Protein AF-A0A8H9GJN2-F1 (afdb_monomer)

Foldseek 3Di:
DDDDDDDDDDPDDDPPDLPDAAQDDADDDQWLLRLLVVFLWKFKWFWDDFPAWDADSSAIWTKTKTQGQAIDDNDPPSDDPAQDDDPPPDDDDDDDDDDDDDDDDGHRPFDWRDDPPDTDTHRDIAIETQQFHTPDPCGRCNPDGLSPVVNVQEDPVRMKIFRWHQCVVPPPPPPRVRHIYASHNPSGIHYADPVRHGDGHGDDD

pLDDT: mean 73.61, std 22.11, range [30.45, 96.25]

Organism: NCBI:txid43677

Sequence (205 aa):
MLLTGCAGGLPAGWGGEPAGETCVDWVRFDTPPDAAADAAFVVRGRVLEQDGTERLYGAQAHRWLVEVDAVLEPDASGEIWSARRDPAAHHAISTRTPDLAGPGASGARVVPAVVGPIEVRAGETVAVVSTPETCTSGGAYPDGDPLDPATGLAGPDGTVIVLLSTASDRPDVVDAGGLLHLVTPHQGVLTPGDDGALPATWPSP

Structure (mmCIF, N/CA/C/O backbone):
data_AF-A0A8H9GJN2-F1
#
_entry.id   AF-A0A8H9GJN2-F1
#
loop_
_atom_site.group_PDB
_atom_site.id
_atom_site.type_symbol
_atom_site.label_atom_id
_atom_site.label_alt_id
_atom_site.label_comp_id
_atom_site.label_asym_id
_atom_site.label_entity_id
_atom_site.label_seq_id
_atom_site.pdbx_PDB_ins_code
_atom_site.Cartn_x
_atom_site.Cartn_y
_atom_site.Cartn_z
_atom_site.occupancy
_atom_site.B_iso_or_equiv
_atom_site.auth_seq_id
_atom_site.auth_comp_id
_atom_site.auth_asym_id
_atom_site.auth_atom_id
_atom_site.pdbx_PDB_model_num
ATOM 1 N N . MET A 1 1 ? 65.827 3.558 -10.218 1.00 38.31 1 MET A N 1
ATOM 2 C CA . MET A 1 1 ? 66.354 4.633 -9.353 1.00 38.31 1 MET A CA 1
ATOM 3 C C . MET A 1 1 ? 65.168 5.321 -8.687 1.00 38.31 1 MET A C 1
ATOM 5 O O . MET A 1 1 ? 64.327 5.833 -9.404 1.00 38.31 1 MET A O 1
ATOM 9 N N . LEU A 1 2 ? 65.101 5.203 -7.354 1.00 45.28 2 LEU A N 1
ATOM 10 C CA . LEU A 1 2 ? 64.340 5.974 -6.350 1.00 45.28 2 LEU A CA 1
ATOM 11 C C . LEU A 1 2 ? 62.885 6.390 -6.672 1.00 45.28 2 LEU A C 1
ATOM 13 O O . LEU A 1 2 ? 62.637 7.461 -7.214 1.00 45.28 2 LEU A O 1
ATOM 17 N N . LEU A 1 3 ? 61.931 5.565 -6.214 1.00 42.50 3 LEU A N 1
ATOM 18 C CA . LEU A 1 3 ? 60.564 5.985 -5.884 1.00 42.50 3 LEU A CA 1
ATOM 19 C C . LEU A 1 3 ? 60.581 6.630 -4.490 1.00 42.50 3 LEU A C 1
ATOM 21 O O . LEU A 1 3 ? 60.957 5.993 -3.505 1.00 42.50 3 LEU A O 1
ATOM 25 N N . THR A 1 4 ? 60.209 7.905 -4.441 1.00 56.00 4 THR A N 1
ATOM 26 C CA . THR A 1 4 ? 60.184 8.751 -3.246 1.00 56.00 4 THR A CA 1
ATOM 27 C C . THR A 1 4 ? 58.793 8.749 -2.620 1.00 56.00 4 THR A C 1
ATOM 29 O O . THR A 1 4 ? 57.829 9.122 -3.280 1.00 56.00 4 THR A O 1
ATOM 32 N N . GLY A 1 5 ? 58.739 8.445 -1.320 1.00 40.72 5 GLY A N 1
ATOM 33 C CA . GLY A 1 5 ? 57.857 9.143 -0.379 1.00 40.72 5 GLY A CA 1
ATOM 34 C C . GLY A 1 5 ? 56.654 8.372 0.163 1.00 40.72 5 GLY A C 1
ATOM 35 O O . GLY A 1 5 ? 55.546 8.535 -0.331 1.00 40.72 5 GLY A O 1
ATOM 36 N N . CYS A 1 6 ? 56.859 7.651 1.270 1.00 58.62 6 CYS A N 1
ATOM 37 C CA . CYS A 1 6 ? 55.819 7.329 2.251 1.00 58.62 6 CYS A CA 1
ATOM 38 C C . CYS A 1 6 ? 55.979 8.247 3.474 1.00 58.62 6 CYS A C 1
ATOM 40 O O . CYS A 1 6 ? 57.055 8.257 4.067 1.00 58.62 6 CYS A O 1
ATOM 42 N N . ALA A 1 7 ? 54.920 8.964 3.858 1.00 53.12 7 ALA A N 1
ATOM 43 C CA . ALA A 1 7 ? 54.617 9.482 5.204 1.00 53.12 7 ALA A CA 1
ATOM 44 C C . ALA A 1 7 ? 53.309 10.288 5.084 1.00 53.12 7 ALA A C 1
ATOM 46 O O . ALA A 1 7 ? 53.231 11.163 4.236 1.00 53.12 7 ALA A O 1
ATOM 47 N N . GLY A 1 8 ? 52.231 10.101 5.835 1.00 45.12 8 GLY A N 1
ATOM 48 C CA . GLY A 1 8 ? 51.872 9.213 6.930 1.00 45.12 8 GLY A CA 1
ATOM 49 C C . GLY A 1 8 ? 50.427 9.569 7.324 1.00 45.12 8 GLY A C 1
ATOM 50 O O . GLY A 1 8 ? 50.021 10.720 7.174 1.00 45.12 8 GLY A O 1
ATOM 51 N N . GLY A 1 9 ? 49.643 8.599 7.792 1.00 44.22 9 GLY A N 1
ATOM 52 C CA . GLY A 1 9 ? 48.265 8.845 8.223 1.00 44.22 9 GLY A CA 1
ATOM 53 C C . GLY A 1 9 ? 47.554 7.574 8.678 1.00 44.22 9 GLY A C 1
ATOM 54 O O . GLY A 1 9 ? 46.931 6.918 7.863 1.00 44.22 9 GLY A O 1
ATOM 55 N N . LEU A 1 10 ? 47.717 7.257 9.968 1.00 52.66 10 LEU A N 1
ATOM 56 C CA . LEU A 1 10 ? 46.847 6.493 10.886 1.00 52.66 10 LEU A CA 1
ATOM 57 C C . LEU A 1 10 ? 46.159 5.181 10.413 1.00 52.66 10 LEU A C 1
ATOM 59 O O . LEU A 1 10 ? 45.394 5.188 9.455 1.00 52.66 10 LEU A O 1
ATOM 63 N N . PRO A 1 11 ? 46.254 4.077 11.188 1.00 54.34 11 PRO A N 1
ATOM 64 C CA . PRO A 1 11 ? 45.275 2.997 11.123 1.00 54.34 11 PRO A CA 1
ATOM 65 C C . PRO A 1 11 ? 44.003 3.407 11.891 1.00 54.34 11 PRO A C 1
ATOM 67 O O . PRO A 1 11 ? 43.894 3.206 13.097 1.00 54.34 11 PRO A O 1
ATOM 70 N N . ALA A 1 12 ? 43.043 3.995 11.184 1.00 49.03 12 ALA A N 1
ATOM 71 C CA . ALA A 1 12 ? 41.636 4.061 11.577 1.00 49.03 12 ALA A CA 1
ATOM 72 C C . ALA A 1 12 ? 40.873 3.419 10.410 1.00 49.03 12 ALA A C 1
ATOM 74 O O . ALA A 1 12 ? 40.881 3.931 9.302 1.00 49.03 12 ALA A O 1
ATOM 75 N N . GLY A 1 13 ? 40.419 2.177 10.521 1.00 42.72 13 GLY A N 1
ATOM 76 C CA . GLY A 1 13 ? 39.264 1.861 11.342 1.00 42.72 13 GLY A CA 1
ATOM 77 C C . GLY A 1 13 ? 38.069 1.768 10.403 1.00 42.72 13 GLY A C 1
ATOM 78 O O . GLY A 1 13 ? 37.398 2.765 10.211 1.00 42.72 13 GLY A O 1
ATOM 79 N N . TRP A 1 14 ? 37.891 0.604 9.766 1.00 50.25 14 TRP A N 1
ATOM 80 C CA . TRP A 1 14 ? 36.595 0.016 9.408 1.00 50.25 14 TRP A CA 1
ATOM 81 C C . TRP A 1 14 ? 35.521 1.055 9.047 1.00 50.25 14 TRP A C 1
ATOM 83 O O . TRP A 1 14 ? 34.480 1.144 9.692 1.00 50.25 14 TRP A O 1
ATOM 93 N N . GLY A 1 15 ? 35.798 1.876 8.034 1.00 46.59 15 GLY A N 1
ATOM 94 C CA . GLY A 1 15 ? 34.786 2.712 7.414 1.00 46.59 15 GLY A CA 1
ATOM 95 C C . GLY A 1 15 ? 33.959 1.792 6.543 1.00 46.59 15 GLY A C 1
ATOM 96 O O . GLY A 1 15 ? 34.364 1.518 5.418 1.00 46.59 15 GLY A O 1
ATOM 97 N N . GLY A 1 16 ? 32.871 1.248 7.090 1.00 47.66 16 GLY A N 1
ATOM 98 C CA . GLY A 1 16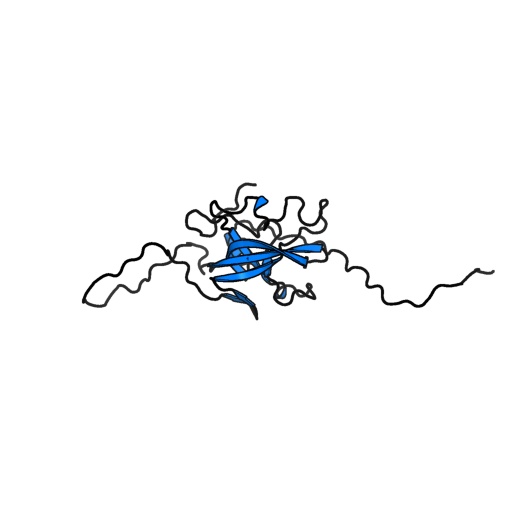 ? 31.853 0.607 6.273 1.00 47.66 16 GLY A CA 1
ATOM 99 C C . GLY A 1 16 ? 31.460 1.605 5.196 1.00 47.66 16 GLY A C 1
ATOM 100 O O . GLY A 1 16 ? 30.930 2.672 5.513 1.00 47.66 16 GLY A O 1
ATOM 101 N N . GLU A 1 17 ? 31.796 1.304 3.942 1.00 50.72 17 GLU A N 1
ATOM 102 C CA . GLU A 1 17 ? 31.194 1.994 2.811 1.00 50.72 17 GLU A CA 1
ATOM 103 C C . GLU A 1 17 ? 29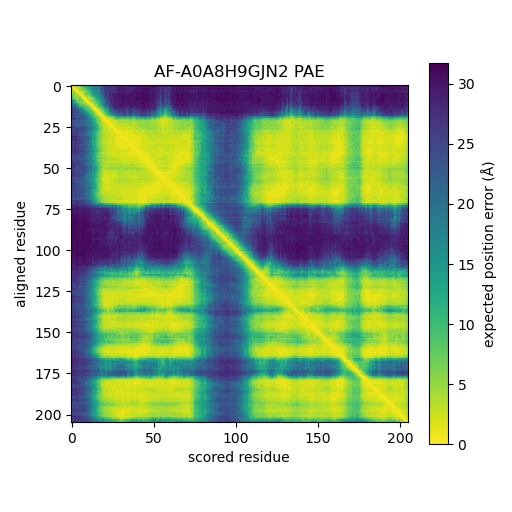.681 1.984 3.064 1.00 50.72 17 GLU A C 1
ATOM 105 O O . GLU A 1 17 ? 29.156 0.935 3.462 1.00 50.72 17 GLU A O 1
ATOM 110 N N . PRO A 1 18 ? 28.972 3.124 2.938 1.00 55.72 18 PRO A N 1
ATOM 111 C CA . PRO A 1 18 ? 27.523 3.076 2.997 1.00 55.72 18 PRO A CA 1
ATOM 112 C C . PRO A 1 18 ? 27.117 2.056 1.943 1.00 55.72 18 PRO A C 1
ATOM 114 O O . PRO A 1 18 ? 27.448 2.242 0.773 1.00 55.72 18 PRO A O 1
ATOM 117 N N . ALA A 1 19 ? 26.515 0.943 2.378 1.00 62.19 19 ALA A N 1
ATOM 118 C CA . ALA A 1 19 ? 26.097 -0.109 1.466 1.00 62.19 19 ALA A CA 1
ATOM 119 C C . ALA A 1 19 ? 25.326 0.572 0.335 1.00 62.19 19 ALA A C 1
ATOM 121 O O . ALA A 1 19 ? 24.331 1.253 0.614 1.00 62.19 19 ALA A O 1
ATOM 122 N N . GLY A 1 20 ? 25.884 0.498 -0.875 1.00 71.12 20 GLY A N 1
ATOM 123 C CA . GLY A 1 20 ? 25.350 1.188 -2.037 1.00 71.12 20 GLY A CA 1
ATOM 124 C C . GLY A 1 20 ? 23.913 0.759 -2.289 1.00 71.12 20 GLY A C 1
ATOM 125 O O . GLY A 1 20 ? 23.491 -0.328 -1.889 1.00 71.12 20 GLY A O 1
ATOM 126 N N . GLU A 1 21 ? 23.155 1.635 -2.931 1.00 80.69 21 GLU A N 1
ATOM 127 C CA . GLU A 1 21 ? 21.806 1.301 -3.359 1.00 80.69 21 GLU A CA 1
ATOM 128 C C . GLU A 1 21 ? 21.846 0.152 -4.374 1.00 80.69 21 GLU A C 1
ATOM 130 O O . GLU A 1 21 ? 22.665 0.142 -5.296 1.00 80.69 21 GLU A O 1
ATOM 135 N N . THR A 1 22 ? 20.986 -0.843 -4.170 1.00 87.19 22 THR A N 1
ATOM 136 C CA . THR A 1 22 ? 20.801 -1.963 -5.090 1.00 87.19 22 THR A CA 1
ATOM 137 C C . THR A 1 22 ? 19.675 -1.611 -6.043 1.00 87.19 22 THR A C 1
ATOM 139 O O . THR A 1 22 ? 18.546 -1.410 -5.608 1.00 87.19 22 THR A O 1
ATOM 142 N N . CYS A 1 23 ? 19.975 -1.557 -7.340 1.00 88.12 23 CYS A N 1
ATOM 143 C CA . CYS A 1 23 ? 18.962 -1.304 -8.357 1.00 88.12 23 CYS A CA 1
ATOM 144 C C . CYS A 1 23 ? 18.061 -2.532 -8.504 1.00 88.12 23 CYS A C 1
ATOM 146 O O . CYS A 1 23 ? 18.478 -3.552 -9.059 1.00 88.12 23 CYS A O 1
ATOM 148 N N . VAL A 1 24 ? 16.840 -2.429 -7.994 1.00 88.62 24 VAL A N 1
ATOM 149 C CA . VAL A 1 24 ? 15.796 -3.434 -8.159 1.00 88.62 24 VAL A CA 1
ATOM 150 C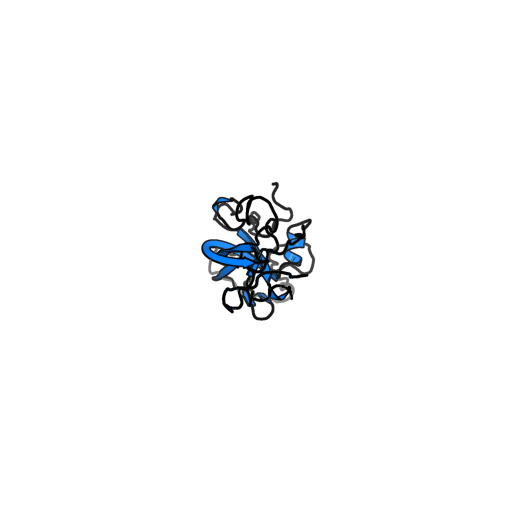 C . VAL A 1 24 ? 15.028 -3.139 -9.440 1.00 88.62 24 VAL A C 1
ATOM 152 O O . VAL A 1 24 ? 14.550 -2.028 -9.654 1.00 88.62 24 VAL A O 1
ATOM 155 N N . ASP A 1 25 ? 14.906 -4.158 -10.288 1.00 87.00 25 ASP A N 1
ATOM 156 C CA . ASP A 1 25 ? 13.957 -4.148 -11.396 1.00 87.00 25 ASP A CA 1
ATOM 157 C C . ASP A 1 25 ? 12.598 -4.622 -10.867 1.00 87.00 25 ASP A C 1
ATOM 159 O O . ASP A 1 25 ? 12.449 -5.773 -10.440 1.00 87.00 25 ASP A O 1
ATOM 163 N N . TRP A 1 26 ? 11.636 -3.703 -10.787 1.00 88.56 26 TRP A N 1
ATOM 164 C CA . TRP A 1 26 ? 10.341 -3.964 -10.167 1.00 88.56 26 TRP A CA 1
ATOM 165 C C . TRP A 1 26 ? 9.457 -4.809 -11.074 1.00 88.56 26 TRP A C 1
ATOM 167 O O . TRP A 1 26 ? 9.208 -4.458 -12.229 1.00 88.56 26 TRP A O 1
ATOM 177 N N . VAL A 1 27 ? 8.906 -5.887 -10.514 1.00 90.31 27 VAL A N 1
ATOM 178 C CA . VAL A 1 27 ? 7.828 -6.637 -11.163 1.00 90.31 27 VAL A CA 1
ATOM 179 C C . VAL A 1 27 ? 6.663 -5.691 -11.437 1.00 90.31 27 VAL A C 1
ATOM 181 O O . VAL A 1 27 ? 6.294 -4.876 -10.591 1.00 90.31 27 VAL A O 1
ATOM 184 N N . ARG A 1 28 ? 6.082 -5.809 -12.630 1.00 91.44 28 ARG A N 1
ATOM 185 C CA . ARG A 1 28 ? 4.817 -5.169 -12.980 1.00 91.44 28 ARG A CA 1
ATOM 186 C C . ARG A 1 28 ? 3.745 -6.235 -13.080 1.00 91.44 28 ARG A C 1
ATOM 188 O O . ARG A 1 28 ? 3.892 -7.178 -13.851 1.00 91.44 28 ARG A O 1
ATOM 195 N N . PHE A 1 29 ? 2.684 -6.062 -12.310 1.00 92.75 29 PHE A N 1
ATOM 196 C CA . PHE A 1 29 ? 1.535 -6.955 -12.324 1.00 92.75 29 PHE A CA 1
ATOM 197 C C . PHE A 1 29 ? 0.509 -6.490 -13.351 1.00 92.75 29 PHE A C 1
ATOM 199 O O . PHE A 1 29 ? 0.217 -5.291 -13.438 1.00 92.75 29 PHE A O 1
ATOM 206 N N . ASP A 1 30 ? -0.070 -7.435 -14.088 1.00 92.69 30 ASP A N 1
ATOM 207 C CA . ASP A 1 30 ? -1.087 -7.144 -15.099 1.00 92.69 30 ASP A CA 1
ATOM 208 C C . ASP A 1 30 ? -2.389 -6.659 -14.450 1.00 92.69 30 ASP A C 1
ATOM 210 O O . ASP A 1 30 ? -3.007 -5.703 -14.926 1.00 92.69 30 ASP A O 1
ATOM 214 N N . THR A 1 31 ? -2.771 -7.252 -13.314 1.00 92.38 31 THR A N 1
ATOM 215 C CA . THR A 1 31 ? -3.990 -6.896 -12.576 1.00 92.38 31 THR A CA 1
ATOM 216 C C . THR A 1 31 ? -3.760 -6.825 -11.055 1.00 92.38 31 THR A C 1
ATOM 218 O O . THR A 1 31 ? -2.827 -7.451 -10.545 1.00 92.38 31 THR A O 1
ATOM 221 N N . PRO A 1 32 ? -4.591 -6.081 -10.292 1.00 93.06 32 PRO A N 1
ATOM 222 C CA . PRO A 1 32 ? -4.519 -6.097 -8.829 1.00 93.06 32 PRO A CA 1
ATOM 223 C C . PRO A 1 32 ? -4.664 -7.495 -8.209 1.00 93.06 32 PRO A C 1
ATOM 225 O O . PRO A 1 32 ? -3.932 -7.783 -7.265 1.00 93.06 32 PRO A O 1
ATOM 228 N N . PRO A 1 33 ? -5.538 -8.388 -8.718 1.00 91.00 33 PRO A N 1
ATOM 229 C CA . PRO A 1 33 ? -5.584 -9.785 -8.284 1.00 91.00 33 PRO A CA 1
ATOM 230 C C . PRO A 1 33 ? -4.264 -10.541 -8.438 1.00 91.00 33 PRO A C 1
ATOM 232 O O . PRO A 1 33 ? -3.908 -11.292 -7.534 1.00 91.00 33 PRO A O 1
ATOM 235 N N . ASP A 1 34 ? -3.522 -10.321 -9.529 1.00 89.56 34 ASP A N 1
ATOM 236 C CA . ASP A 1 34 ? -2.207 -10.950 -9.714 1.00 89.56 34 ASP A CA 1
ATOM 237 C C . ASP A 1 34 ? -1.220 -10.458 -8.647 1.00 89.56 34 ASP A C 1
ATOM 239 O O . ASP A 1 34 ? -0.557 -11.257 -7.993 1.00 89.56 34 ASP A O 1
ATOM 243 N N . ALA A 1 35 ? -1.194 -9.145 -8.389 1.00 92.44 35 ALA A N 1
ATOM 244 C CA . ALA A 1 35 ? -0.366 -8.565 -7.329 1.00 92.44 35 ALA A CA 1
ATOM 245 C C . ALA A 1 35 ? -0.749 -9.077 -5.931 1.00 92.44 35 ALA A C 1
ATOM 247 O O . ALA A 1 35 ? 0.115 -9.318 -5.092 1.00 92.44 35 ALA A O 1
ATOM 248 N N . ALA A 1 36 ? -2.047 -9.245 -5.674 1.00 91.25 36 ALA A N 1
ATOM 249 C CA . ALA A 1 36 ? -2.563 -9.785 -4.423 1.00 91.25 36 ALA A CA 1
ATOM 250 C C . ALA A 1 36 ? -2.213 -11.267 -4.227 1.00 91.25 36 ALA A C 1
ATOM 252 O O . ALA A 1 36 ? -2.015 -11.687 -3.091 1.00 91.25 36 ALA A O 1
ATOM 253 N N . ALA A 1 37 ? -2.126 -12.050 -5.305 1.00 88.38 37 ALA A N 1
ATOM 254 C CA . ALA A 1 37 ? -1.733 -13.456 -5.245 1.00 88.38 37 ALA A CA 1
ATOM 255 C C . ALA A 1 37 ? -0.248 -13.643 -4.883 1.00 88.38 37 ALA A C 1
ATOM 257 O O . ALA A 1 37 ? 0.094 -14.632 -4.237 1.00 88.38 37 ALA A O 1
ATOM 258 N N . ASP A 1 38 ? 0.609 -12.694 -5.268 1.00 87.62 38 ASP A N 1
ATOM 259 C CA . ASP A 1 38 ? 2.030 -12.658 -4.894 1.00 87.62 38 ASP A CA 1
ATOM 260 C C . ASP A 1 38 ? 2.296 -11.917 -3.566 1.00 87.62 38 ASP A C 1
ATOM 262 O O . ASP A 1 38 ? 3.407 -11.963 -3.032 1.00 87.62 38 ASP A O 1
ATOM 266 N N . ALA A 1 39 ? 1.292 -11.235 -3.007 1.00 90.56 39 ALA A N 1
ATOM 267 C CA . ALA A 1 39 ? 1.402 -10.572 -1.715 1.00 90.56 39 ALA A CA 1
ATOM 268 C C . ALA A 1 39 ? 1.361 -11.588 -0.561 1.00 90.56 39 ALA A C 1
ATOM 270 O O . ALA A 1 39 ? 0.586 -12.543 -0.560 1.00 90.56 39 ALA A O 1
ATOM 271 N N . ALA A 1 40 ? 2.142 -11.328 0.486 1.00 89.00 40 ALA A N 1
ATOM 272 C CA . ALA A 1 40 ? 2.049 -12.069 1.739 1.00 89.00 40 ALA A CA 1
ATOM 273 C C . ALA A 1 40 ? 0.756 -11.733 2.499 1.00 89.00 40 ALA A C 1
ATOM 275 O O . ALA A 1 40 ? 0.150 -12.606 3.121 1.00 89.00 40 ALA A O 1
ATOM 276 N N . PHE A 1 41 ? 0.327 -10.468 2.439 1.00 90.31 41 PHE A N 1
ATOM 277 C CA . PHE A 1 41 ? -0.925 -10.005 3.029 1.00 90.31 41 PHE A CA 1
ATOM 278 C C . PHE A 1 41 ? -1.610 -8.982 2.128 1.00 90.31 41 PHE A C 1
ATOM 280 O O . PHE A 1 41 ? -0.961 -8.116 1.543 1.00 90.31 41 PHE A O 1
ATOM 287 N N . VAL A 1 42 ? -2.938 -9.024 2.100 1.00 94.00 42 VAL A N 1
ATOM 288 C CA . VAL A 1 42 ? -3.772 -7.962 1.535 1.00 94.00 42 VAL A CA 1
ATOM 289 C C . VAL A 1 42 ? -4.563 -7.363 2.681 1.00 94.00 42 VAL A C 1
ATOM 291 O O . VAL A 1 42 ? -5.371 -8.049 3.301 1.00 94.00 42 VAL A O 1
ATOM 294 N N . VAL A 1 43 ? -4.334 -6.093 2.997 1.00 94.56 43 VAL A N 1
ATOM 295 C CA . VAL A 1 43 ? -5.029 -5.427 4.104 1.00 94.56 43 VAL A CA 1
ATOM 296 C C . VAL A 1 43 ? -5.870 -4.281 3.587 1.00 94.56 43 VAL A C 1
ATOM 298 O O . VAL A 1 43 ? -5.460 -3.545 2.698 1.00 94.56 43 VAL A O 1
ATOM 301 N N . ARG A 1 44 ? -7.052 -4.113 4.166 1.00 95.00 44 ARG A N 1
ATOM 302 C CA . ARG A 1 44 ? -7.842 -2.894 4.046 1.00 95.00 44 ARG A CA 1
ATOM 303 C C . ARG A 1 44 ? -7.728 -2.131 5.353 1.00 95.00 44 ARG A C 1
ATOM 305 O O . ARG A 1 44 ? -7.886 -2.729 6.417 1.00 95.00 44 ARG A O 1
ATOM 312 N N . GLY A 1 45 ? -7.466 -0.837 5.273 1.00 95.12 45 GLY A N 1
ATOM 313 C CA . GLY A 1 45 ? -7.196 -0.038 6.458 1.00 95.12 45 GLY A CA 1
ATOM 314 C C . GLY A 1 45 ? -7.135 1.453 6.187 1.00 95.12 45 GLY A C 1
ATOM 315 O O . GLY A 1 45 ? -7.513 1.921 5.112 1.00 95.12 45 GLY A O 1
ATOM 316 N N . ARG A 1 46 ? -6.608 2.195 7.160 1.00 95.50 46 ARG A N 1
ATOM 317 C CA . ARG A 1 46 ? -6.351 3.636 7.060 1.00 95.50 46 ARG A CA 1
ATOM 318 C C . ARG A 1 46 ? -4.899 3.936 7.384 1.00 95.50 46 ARG A C 1
ATOM 320 O O . ARG A 1 46 ? -4.368 3.435 8.374 1.00 95.50 46 ARG A O 1
ATOM 327 N N . VAL A 1 47 ? -4.274 4.782 6.572 1.00 95.19 47 VAL A N 1
ATOM 328 C CA . VAL A 1 47 ? -2.943 5.307 6.884 1.00 95.19 47 VAL A CA 1
ATOM 329 C C . VAL A 1 47 ? -3.086 6.380 7.960 1.00 95.19 47 VAL A C 1
ATOM 331 O O . VAL A 1 47 ? -3.885 7.304 7.812 1.00 95.19 47 VAL A O 1
ATOM 334 N N . LEU A 1 48 ? -2.340 6.235 9.052 1.00 94.12 48 LEU A N 1
ATOM 335 C CA . LEU A 1 48 ? -2.394 7.142 10.195 1.00 94.12 48 LEU A CA 1
ATOM 336 C C . LEU A 1 48 ? -1.359 8.257 10.057 1.00 94.12 48 LEU A C 1
ATOM 338 O O . LEU A 1 48 ? -1.706 9.421 9.873 1.00 94.12 48 LEU A O 1
ATOM 342 N N . GLU A 1 49 ? -0.083 7.895 10.159 1.00 93.69 49 GLU A N 1
ATOM 343 C CA . GLU A 1 49 ? 1.034 8.831 10.134 1.00 93.69 49 GLU A CA 1
ATOM 344 C C . GLU A 1 49 ? 2.328 8.137 9.710 1.00 93.69 49 GLU A C 1
ATOM 346 O O . GLU A 1 49 ? 2.458 6.913 9.796 1.00 93.69 49 GLU A O 1
ATOM 351 N N . GLN A 1 50 ? 3.294 8.938 9.271 1.00 95.44 50 GLN A N 1
ATOM 352 C CA . GLN A 1 50 ? 4.658 8.487 9.046 1.00 95.44 50 GLN A CA 1
ATOM 353 C C . GLN A 1 50 ? 5.396 8.446 10.393 1.00 95.44 50 GLN A C 1
ATOM 355 O O . GLN A 1 50 ? 5.552 9.481 11.040 1.00 95.44 50 GLN A O 1
ATOM 360 N N . ASP A 1 51 ? 5.880 7.272 10.809 1.00 93.06 51 ASP A N 1
ATOM 361 C CA . ASP A 1 51 ? 6.552 7.075 12.107 1.00 93.06 51 ASP A CA 1
ATOM 362 C C . ASP A 1 51 ? 8.083 6.958 12.006 1.00 93.06 51 ASP A C 1
ATOM 364 O O . ASP A 1 51 ? 8.772 6.693 12.998 1.00 93.06 51 ASP A O 1
ATOM 368 N N . GLY A 1 52 ? 8.633 7.144 10.803 1.00 93.94 52 GLY A N 1
ATOM 369 C CA . GLY A 1 52 ? 10.069 7.180 10.579 1.00 93.94 52 GLY A CA 1
ATOM 370 C C . GLY A 1 52 ? 10.489 6.754 9.180 1.00 93.94 52 GLY A C 1
ATOM 371 O O . GLY A 1 52 ? 9.785 6.954 8.186 1.00 93.94 52 GLY A O 1
ATOM 372 N N . THR A 1 53 ? 11.694 6.194 9.121 1.00 93.00 53 THR A N 1
ATOM 373 C CA . THR A 1 53 ? 12.318 5.697 7.897 1.00 93.00 53 THR A CA 1
ATOM 374 C C . THR A 1 53 ? 13.019 4.375 8.155 1.00 93.00 53 THR A C 1
ATOM 376 O O . THR A 1 53 ? 13.615 4.199 9.217 1.00 93.00 53 THR A O 1
ATOM 379 N N . GLU A 1 54 ? 13.035 3.511 7.152 1.00 90.81 54 GLU A N 1
ATOM 380 C CA . GLU A 1 54 ? 13.803 2.270 7.106 1.00 90.81 54 GLU A CA 1
ATOM 381 C C . GLU A 1 54 ? 14.756 2.261 5.912 1.00 90.81 54 GLU A C 1
ATOM 383 O O . GLU A 1 54 ? 14.704 3.138 5.046 1.00 90.81 54 GLU A O 1
ATOM 388 N N . ARG A 1 55 ? 15.652 1.271 5.857 1.00 87.56 55 ARG A N 1
ATOM 389 C CA . ARG A 1 55 ? 16.440 1.009 4.648 1.00 87.56 55 ARG A CA 1
ATOM 390 C C . ARG A 1 55 ? 15.881 -0.192 3.909 1.00 87.56 55 ARG A C 1
ATOM 392 O O . ARG A 1 55 ? 15.894 -1.300 4.435 1.00 87.56 55 ARG A O 1
ATOM 399 N N . LEU A 1 56 ? 15.482 0.022 2.661 1.00 86.38 56 LEU A N 1
ATOM 400 C CA . LEU A 1 56 ? 15.090 -1.043 1.746 1.00 86.38 56 LEU A CA 1
ATOM 401 C C . LEU A 1 56 ? 15.964 -0.950 0.494 1.00 86.38 56 LEU A C 1
ATOM 403 O O . LEU A 1 56 ? 16.107 0.123 -0.083 1.00 86.38 56 LEU A O 1
ATOM 407 N N . TYR A 1 57 ? 16.627 -2.051 0.127 1.00 85.44 57 TYR A N 1
ATOM 408 C CA . TYR A 1 57 ? 17.548 -2.114 -1.023 1.00 85.44 57 TYR A CA 1
ATOM 409 C C . TYR A 1 57 ? 18.663 -1.053 -1.006 1.00 85.44 57 TYR A C 1
ATOM 411 O O . TYR A 1 57 ? 19.169 -0.623 -2.036 1.00 85.44 57 TYR A O 1
ATOM 419 N N . GLY A 1 58 ? 19.059 -0.608 0.186 1.00 85.50 58 GLY A N 1
ATOM 420 C CA . GLY A 1 58 ? 20.048 0.450 0.367 1.00 85.50 58 GLY A CA 1
ATOM 421 C C . GLY A 1 58 ? 19.499 1.878 0.226 1.00 85.50 58 GLY A C 1
ATOM 422 O O . GLY A 1 58 ? 20.185 2.801 0.671 1.00 85.50 58 GLY A O 1
ATOM 423 N N . ALA A 1 59 ? 18.272 2.062 -0.269 1.00 87.88 59 ALA A N 1
ATOM 424 C CA . ALA A 1 59 ? 17.576 3.345 -0.311 1.00 87.88 59 ALA A CA 1
ATOM 425 C C . ALA A 1 59 ? 16.875 3.650 1.026 1.00 87.88 59 ALA A C 1
ATOM 427 O O . ALA A 1 59 ? 16.567 2.743 1.804 1.00 87.88 59 ALA A O 1
ATOM 428 N N . GLN A 1 60 ? 16.640 4.935 1.311 1.00 90.44 60 GLN A N 1
ATOM 429 C CA . GLN A 1 60 ? 15.832 5.353 2.459 1.00 90.44 60 GLN A CA 1
ATOM 430 C C . GLN A 1 60 ? 14.352 5.271 2.082 1.00 90.44 60 GLN A C 1
ATOM 432 O O . GLN A 1 60 ? 13.921 5.916 1.130 1.00 90.44 60 GLN A O 1
ATOM 437 N N . ALA A 1 61 ? 13.601 4.484 2.841 1.00 92.94 61 ALA A N 1
ATOM 438 C CA . ALA A 1 61 ? 12.182 4.248 2.656 1.00 92.94 61 ALA A CA 1
ATOM 439 C C . ALA A 1 61 ? 11.399 4.842 3.827 1.00 92.94 61 ALA A C 1
ATOM 441 O O . ALA A 1 61 ? 11.849 4.769 4.970 1.00 92.94 61 ALA A O 1
ATOM 442 N N . HIS A 1 62 ? 10.233 5.423 3.582 1.00 95.88 62 HIS A N 1
ATOM 443 C CA . HIS A 1 62 ? 9.368 5.896 4.657 1.00 95.88 62 HIS A CA 1
ATOM 444 C C . HIS A 1 62 ? 8.653 4.729 5.336 1.00 95.88 62 HIS A C 1
ATOM 446 O O . HIS A 1 62 ? 8.256 3.763 4.683 1.00 95.88 62 HIS A O 1
ATOM 452 N N . ARG A 1 63 ? 8.469 4.828 6.654 1.00 95.44 63 ARG A N 1
ATOM 453 C CA . ARG A 1 63 ? 7.680 3.877 7.437 1.00 95.44 63 ARG A CA 1
ATOM 454 C C . ARG A 1 63 ? 6.419 4.566 7.944 1.00 95.44 63 ARG A C 1
ATOM 456 O O . ARG A 1 63 ? 6.482 5.674 8.476 1.00 95.44 63 ARG A O 1
ATOM 463 N N . TRP A 1 64 ? 5.288 3.906 7.739 1.00 96.25 64 TRP A N 1
ATOM 464 C CA . TRP A 1 64 ? 3.952 4.414 8.009 1.00 96.25 64 TRP A CA 1
ATOM 465 C C . TRP A 1 64 ? 3.205 3.484 8.951 1.00 96.25 64 TRP A C 1
ATOM 467 O O . TRP A 1 64 ? 3.314 2.263 8.849 1.00 96.25 64 TRP A O 1
ATOM 477 N N . LEU A 1 65 ? 2.406 4.062 9.838 1.00 95.19 65 LEU A N 1
ATOM 478 C CA . LEU A 1 65 ? 1.456 3.320 10.654 1.00 95.19 65 LEU A CA 1
ATOM 479 C C . LEU A 1 65 ? 0.140 3.173 9.898 1.00 95.19 65 LEU A C 1
ATOM 481 O O . LEU A 1 65 ? -0.445 4.161 9.453 1.00 95.19 65 LEU A O 1
ATOM 485 N N . VAL A 1 66 ? -0.333 1.936 9.784 1.00 95.62 66 VAL A N 1
ATOM 486 C CA . VAL A 1 66 ? -1.599 1.593 9.134 1.00 95.62 66 VAL A CA 1
ATOM 487 C C . VAL A 1 66 ? -2.497 0.898 10.147 1.00 95.62 66 VAL A C 1
ATOM 489 O O . VAL A 1 66 ? -2.132 -0.135 10.705 1.00 95.62 66 VAL A O 1
ATOM 492 N N . GLU A 1 67 ? -3.676 1.465 10.391 1.00 95.19 67 GLU A N 1
ATOM 493 C CA . GLU A 1 67 ? -4.741 0.799 11.141 1.00 95.19 67 GLU A CA 1
ATOM 494 C C . GLU A 1 67 ? -5.434 -0.211 10.225 1.00 95.19 67 GLU A C 1
ATOM 496 O O . GLU A 1 67 ? -5.941 0.156 9.165 1.00 95.19 67 GLU A O 1
ATOM 501 N N . VAL A 1 68 ? -5.441 -1.483 10.617 1.00 95.25 68 VAL A N 1
ATOM 502 C CA . VAL A 1 68 ? -6.011 -2.573 9.825 1.00 95.25 68 VAL A CA 1
ATOM 503 C C . VAL A 1 68 ? -7.496 -2.710 10.146 1.00 95.25 68 VAL A C 1
ATOM 505 O O . VAL A 1 68 ? -7.867 -3.162 11.226 1.00 95.25 68 VAL A O 1
ATOM 508 N N . ASP A 1 69 ? -8.361 -2.401 9.185 1.00 93.38 69 ASP A N 1
ATOM 509 C CA . ASP A 1 69 ? -9.805 -2.631 9.309 1.00 93.38 69 ASP A CA 1
ATOM 510 C C . ASP A 1 69 ? -10.155 -4.098 9.032 1.00 93.38 69 ASP A C 1
ATOM 512 O O . ASP A 1 69 ? -11.031 -4.683 9.672 1.00 93.38 69 ASP A O 1
ATOM 516 N N . ALA A 1 70 ? -9.492 -4.698 8.041 1.00 90.75 70 ALA A N 1
ATOM 517 C CA . ALA A 1 70 ? -9.684 -6.086 7.649 1.00 90.75 70 ALA A CA 1
ATOM 518 C C . ALA A 1 70 ? -8.446 -6.646 6.943 1.00 90.75 70 ALA A C 1
ATOM 520 O O . ALA A 1 70 ? -7.774 -5.942 6.193 1.00 90.75 70 ALA A O 1
ATOM 521 N N . VAL A 1 71 ? -8.209 -7.945 7.114 1.00 90.69 71 VAL A N 1
ATOM 522 C CA . VAL A 1 71 ? -7.306 -8.711 6.251 1.00 90.69 71 VAL A CA 1
ATOM 523 C C . VAL A 1 71 ? -8.160 -9.399 5.190 1.00 90.69 71 VAL A C 1
ATOM 525 O O . VAL A 1 71 ? -9.160 -10.040 5.520 1.00 90.69 71 VAL A O 1
ATOM 528 N N . LEU A 1 72 ? -7.818 -9.199 3.923 1.00 89.06 72 LEU A N 1
ATOM 529 C CA . LEU A 1 72 ? -8.521 -9.761 2.778 1.00 89.06 72 LEU A CA 1
ATOM 530 C C .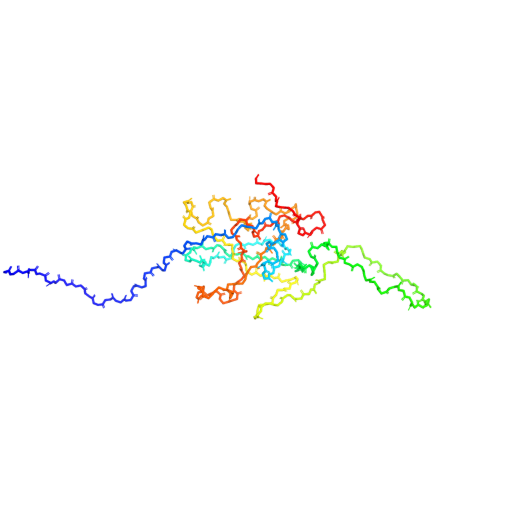 LEU A 1 72 ? -7.816 -11.057 2.366 1.00 89.06 72 LEU A C 1
ATOM 532 O O . LEU A 1 72 ? -6.600 -11.080 2.196 1.00 89.06 72 LEU A O 1
ATOM 536 N N . GLU A 1 73 ? -8.576 -12.137 2.207 1.00 71.94 73 GLU A N 1
ATOM 537 C CA . GLU A 1 73 ? -8.040 -13.388 1.668 1.00 71.94 73 GLU A CA 1
ATOM 538 C C . GLU A 1 73 ? -8.220 -13.421 0.144 1.00 71.94 73 GLU A C 1
ATOM 540 O O . GLU A 1 73 ? -9.305 -13.077 -0.343 1.00 71.94 73 GLU A O 1
ATOM 545 N N . PRO A 1 74 ? -7.209 -13.875 -0.619 1.00 52.59 74 PRO A N 1
ATOM 546 C CA . PRO A 1 74 ? -7.437 -14.308 -1.988 1.00 52.59 74 PRO A CA 1
ATOM 547 C C . PRO A 1 74 ? -8.311 -15.568 -1.941 1.00 52.59 74 PRO A C 1
ATOM 549 O O . PRO A 1 74 ? -7.979 -16.541 -1.261 1.00 52.59 74 PRO A O 1
ATOM 552 N N . ASP A 1 75 ? -9.452 -15.584 -2.628 1.00 46.84 75 ASP A N 1
ATOM 553 C CA . ASP A 1 75 ? -10.203 -16.828 -2.756 1.00 46.84 75 ASP A CA 1
ATOM 554 C C . ASP A 1 75 ? -9.453 -17.782 -3.704 1.00 46.84 75 ASP A C 1
ATOM 556 O O . ASP A 1 75 ? -8.898 -17.377 -4.724 1.00 46.84 75 ASP A O 1
ATOM 560 N N . ALA A 1 76 ? -9.441 -19.075 -3.372 1.00 38.34 76 ALA A N 1
ATOM 561 C CA . ALA A 1 76 ? -8.677 -20.110 -4.078 1.00 38.34 76 ALA A CA 1
ATOM 562 C C . ALA A 1 76 ? -9.115 -20.376 -5.541 1.00 38.34 76 ALA A C 1
ATOM 564 O O . ALA A 1 76 ? -8.649 -21.341 -6.147 1.00 38.34 76 ALA A O 1
ATOM 565 N N . SER A 1 77 ? -10.022 -19.573 -6.103 1.00 45.09 77 SER A N 1
ATOM 566 C CA . SER A 1 77 ? -10.572 -19.741 -7.453 1.00 45.09 77 SER A CA 1
ATOM 567 C C . SER A 1 77 ? -10.157 -18.652 -8.443 1.00 45.09 77 SER A C 1
ATOM 569 O O . SER A 1 77 ? -10.352 -18.861 -9.637 1.00 45.09 77 SER A O 1
ATOM 571 N N . GLY A 1 78 ? -9.618 -17.511 -7.997 1.00 42.28 78 GLY A N 1
ATOM 572 C CA . GLY A 1 78 ? -9.379 -16.363 -8.887 1.00 42.28 78 GLY A CA 1
ATOM 573 C C . GLY A 1 78 ? -10.662 -15.791 -9.511 1.00 42.28 78 GLY A C 1
ATOM 574 O O . GLY A 1 78 ? -10.600 -14.968 -10.420 1.00 42.28 78 GLY A O 1
ATOM 575 N N . GLU A 1 79 ? -11.831 -16.215 -9.028 1.00 37.72 79 GLU A N 1
ATOM 576 C CA . GLU A 1 79 ? -13.134 -15.779 -9.500 1.00 37.72 79 GLU A CA 1
ATOM 577 C C . GLU A 1 79 ? -14.067 -15.627 -8.290 1.00 37.72 79 GLU A C 1
ATOM 579 O O . GLU A 1 79 ? -14.528 -16.612 -7.710 1.00 37.72 79 GLU A O 1
ATOM 584 N N . ILE A 1 80 ? -14.434 -14.364 -8.029 1.00 39.16 80 ILE A N 1
ATOM 585 C CA . ILE A 1 80 ? -15.545 -13.876 -7.191 1.00 39.16 80 ILE A CA 1
ATOM 586 C C . ILE A 1 80 ? -15.155 -13.480 -5.749 1.00 39.16 80 ILE A C 1
ATOM 588 O O . ILE A 1 80 ? -15.344 -14.233 -4.790 1.00 39.16 80 ILE A O 1
ATOM 592 N N . TRP A 1 81 ? -14.794 -12.201 -5.567 1.00 44.50 81 TRP A N 1
ATOM 593 C CA . TRP A 1 81 ? -14.810 -11.531 -4.260 1.00 44.50 81 TRP A CA 1
ATOM 594 C C . TRP A 1 81 ? -16.250 -11.187 -3.876 1.00 44.50 81 TRP A C 1
ATOM 596 O O . TRP A 1 81 ? -16.832 -10.178 -4.263 1.00 44.50 81 TRP A O 1
ATOM 606 N N . SER A 1 82 ? -16.883 -12.076 -3.126 1.00 39.34 82 SER A N 1
ATOM 607 C CA . SER A 1 82 ? -18.091 -11.769 -2.371 1.00 39.34 82 SER A CA 1
ATOM 608 C C . SER A 1 82 ? -18.038 -12.572 -1.089 1.00 39.34 82 SER A C 1
ATOM 610 O O . SER A 1 82 ? -17.799 -13.779 -1.128 1.00 39.34 82 SER A O 1
ATOM 612 N N . ALA A 1 83 ? -18.313 -11.926 0.042 1.00 32.56 83 ALA A N 1
ATOM 613 C CA . ALA A 1 83 ? -18.585 -12.608 1.298 1.00 32.56 83 ALA A CA 1
ATOM 614 C C . ALA A 1 83 ? -19.622 -13.723 1.068 1.00 32.56 83 ALA A C 1
ATOM 616 O O . ALA A 1 83 ? -20.817 -13.459 0.891 1.00 32.56 83 ALA A O 1
ATOM 617 N N . ARG A 1 84 ? -19.177 -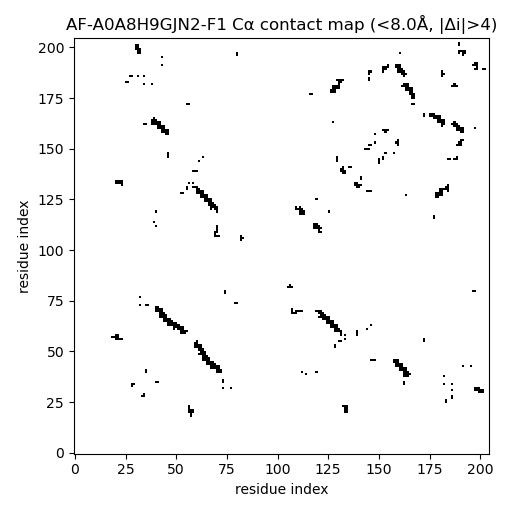14.982 1.009 1.00 34.56 84 ARG A N 1
ATOM 618 C CA . ARG A 1 84 ? -20.069 -16.115 0.764 1.00 34.56 84 ARG A CA 1
ATOM 619 C C . ARG A 1 84 ? -20.988 -16.268 1.979 1.00 34.56 84 ARG A C 1
ATOM 621 O O . ARG A 1 84 ? -20.533 -16.606 3.067 1.00 34.56 84 ARG A O 1
ATOM 628 N N . ARG A 1 85 ? -22.293 -16.036 1.789 1.00 41.97 85 ARG A N 1
ATOM 629 C CA . ARG A 1 85 ? -23.332 -16.533 2.705 1.00 41.97 85 ARG A CA 1
ATOM 630 C C . ARG A 1 85 ? -23.271 -18.065 2.721 1.00 41.97 85 ARG A C 1
ATOM 632 O O . ARG A 1 85 ? -23.249 -18.688 1.662 1.00 41.97 85 ARG A O 1
ATOM 639 N N . ASP A 1 86 ? -23.235 -18.629 3.923 1.00 34.22 86 ASP A N 1
ATOM 640 C CA . ASP A 1 86 ? -23.207 -20.063 4.238 1.00 34.22 86 ASP A CA 1
ATOM 641 C C . ASP A 1 86 ? -24.130 -20.930 3.349 1.00 34.22 86 ASP A C 1
ATOM 643 O O . ASP A 1 86 ? -25.326 -20.640 3.260 1.00 34.22 86 ASP A O 1
ATOM 647 N N . PRO A 1 87 ? -23.651 -22.049 2.768 1.00 36.41 87 PRO A N 1
ATOM 648 C CA . PRO A 1 87 ? -24.494 -23.041 2.101 1.00 36.41 87 PRO A CA 1
ATOM 649 C C . PRO A 1 87 ? -24.978 -24.160 3.048 1.00 36.41 87 PRO A C 1
ATOM 651 O O . PRO A 1 87 ? -25.241 -25.277 2.606 1.00 36.41 87 PRO A O 1
ATOM 654 N N . ALA A 1 88 ? -25.135 -23.893 4.348 1.00 34.31 88 ALA A N 1
ATOM 655 C CA . ALA A 1 88 ? -25.722 -24.839 5.303 1.00 34.31 88 ALA A CA 1
ATOM 656 C C . ALA A 1 88 ? -27.221 -24.560 5.533 1.00 34.31 88 ALA A C 1
ATOM 658 O O . ALA A 1 88 ? -27.664 -24.311 6.651 1.00 34.31 88 ALA A O 1
ATOM 659 N N . ALA A 1 89 ? -28.022 -24.594 4.465 1.00 37.19 89 ALA A N 1
ATOM 660 C CA . ALA A 1 89 ? -29.481 -24.507 4.562 1.00 37.19 89 ALA A CA 1
ATOM 661 C C . ALA A 1 89 ? -30.192 -25.431 3.564 1.00 37.19 89 ALA A C 1
ATOM 663 O O . ALA A 1 89 ? -31.098 -25.013 2.855 1.00 37.19 89 ALA A O 1
ATOM 664 N N . HIS A 1 90 ? -29.828 -26.713 3.539 1.00 36.25 90 HIS A N 1
ATOM 665 C CA . HIS A 1 90 ? -30.738 -27.757 3.073 1.00 36.25 90 HIS A CA 1
ATOM 666 C C . HIS A 1 90 ? -30.699 -28.920 4.071 1.00 36.25 90 HIS A C 1
ATOM 668 O O . HIS A 1 90 ? -29.674 -29.568 4.232 1.00 36.25 90 HIS A O 1
ATOM 674 N N . HIS A 1 91 ? -31.847 -29.160 4.714 1.00 36.47 91 HIS A N 1
ATOM 675 C CA . HIS A 1 91 ? -32.154 -30.203 5.707 1.00 36.47 91 HIS A CA 1
ATOM 676 C C . HIS A 1 91 ? -31.832 -29.919 7.185 1.00 36.47 91 HIS A C 1
ATOM 678 O O . HIS A 1 91 ? -31.003 -30.586 7.791 1.00 36.47 91 HIS A O 1
ATOM 684 N N . ALA A 1 92 ? -32.638 -29.056 7.816 1.00 33.25 92 ALA A N 1
ATOM 685 C CA . ALA A 1 92 ? -33.175 -29.340 9.152 1.00 33.25 92 ALA A CA 1
ATOM 686 C C . ALA A 1 92 ? -34.473 -28.553 9.414 1.00 33.25 92 ALA A C 1
ATOM 688 O O . ALA A 1 92 ? -34.660 -27.429 8.962 1.00 33.25 92 ALA A O 1
ATOM 689 N N . ILE A 1 93 ? -35.390 -29.209 10.114 1.00 31.62 93 ILE A N 1
ATOM 690 C CA . ILE A 1 93 ? -36.776 -28.828 10.386 1.00 31.62 93 ILE A CA 1
ATOM 691 C C . ILE A 1 93 ? -36.865 -27.694 11.426 1.00 31.62 93 ILE A C 1
ATOM 693 O O . ILE A 1 93 ? -36.203 -27.737 12.454 1.00 31.62 93 ILE A O 1
ATOM 697 N N . SER A 1 94 ? -37.741 -26.721 11.146 1.00 40.62 94 SER A N 1
ATOM 698 C CA . SER A 1 94 ? -38.511 -25.850 12.057 1.00 40.62 94 SER A CA 1
ATOM 699 C C . SER A 1 94 ? -38.221 -25.925 13.572 1.00 40.62 94 SER A C 1
ATOM 701 O O . SER A 1 94 ? -38.600 -26.907 14.199 1.00 40.62 94 SER A O 1
ATOM 703 N N . THR A 1 95 ? -37.775 -24.809 14.179 1.00 38.47 95 THR A N 1
ATOM 704 C CA . THR A 1 95 ? -38.573 -24.014 15.152 1.00 38.47 95 THR A CA 1
ATOM 705 C C . THR A 1 95 ? -37.921 -22.653 15.496 1.00 38.47 95 THR A C 1
ATOM 707 O O . THR A 1 95 ? -36.779 -22.622 15.930 1.00 38.47 95 THR A O 1
ATOM 710 N N . ARG A 1 96 ? -38.736 -21.581 15.424 1.00 34.22 96 ARG A N 1
ATOM 711 C CA . ARG A 1 96 ? -38.687 -20.268 16.132 1.00 34.22 96 ARG A CA 1
ATOM 712 C C . ARG A 1 96 ? -37.625 -19.195 15.791 1.00 34.22 96 ARG A C 1
ATOM 714 O O . ARG A 1 96 ? -36.458 -19.303 16.129 1.00 34.22 96 ARG A O 1
ATOM 721 N N . THR A 1 97 ? -38.138 -18.065 15.296 1.00 36.88 97 THR A N 1
ATOM 722 C CA . THR A 1 97 ? -37.677 -16.654 15.443 1.00 36.88 97 THR A CA 1
ATOM 723 C C . THR A 1 97 ? -38.145 -16.126 16.840 1.00 36.88 97 THR A C 1
ATOM 725 O O . THR A 1 97 ? -39.104 -16.728 17.344 1.00 36.88 97 THR A O 1
ATOM 728 N N . PRO A 1 98 ? -37.593 -15.058 17.494 1.00 51.38 98 PRO A N 1
ATOM 729 C CA . PRO A 1 98 ? -37.174 -13.797 16.860 1.00 51.38 98 PRO A CA 1
ATOM 730 C C . PRO A 1 98 ? -35.932 -13.019 17.379 1.00 51.38 98 PRO A C 1
ATOM 732 O O . PRO A 1 98 ? -35.550 -13.105 18.539 1.00 51.38 98 PRO A O 1
ATOM 735 N N . ASP A 1 99 ? -35.370 -12.241 16.439 1.00 38.06 99 ASP A N 1
ATOM 736 C CA . ASP A 1 99 ? -34.969 -10.815 16.496 1.00 38.06 99 ASP A CA 1
ATOM 737 C C . ASP A 1 99 ? -34.081 -10.287 17.643 1.00 38.06 99 ASP A C 1
ATOM 739 O O . ASP A 1 99 ? -34.545 -10.169 18.773 1.00 38.06 99 ASP A O 1
ATOM 743 N N . LEU A 1 100 ? -32.859 -9.841 17.297 1.00 37.03 100 LEU A N 1
ATOM 744 C CA . LEU A 1 100 ? -32.271 -8.580 17.780 1.00 37.03 100 LEU A CA 1
ATOM 745 C C . LEU A 1 100 ? -31.365 -7.946 16.697 1.00 37.03 100 LEU A C 1
ATOM 747 O O . LEU A 1 100 ? -30.278 -8.431 16.398 1.00 37.03 100 LEU A O 1
ATOM 751 N N . ALA A 1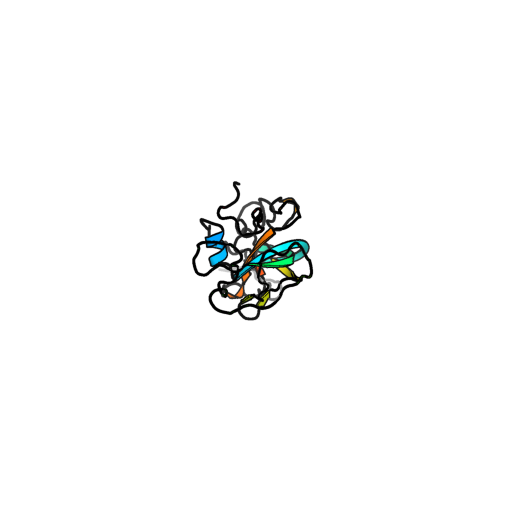 101 ? -31.882 -6.860 16.123 1.00 38.25 101 ALA A N 1
ATOM 752 C CA . ALA A 1 101 ? -31.273 -5.732 15.408 1.00 38.25 101 ALA A CA 1
ATOM 753 C C . ALA A 1 101 ? -29.732 -5.548 15.342 1.00 38.25 101 ALA A C 1
ATOM 755 O O . ALA A 1 101 ? -29.035 -5.523 16.354 1.00 38.25 101 ALA A O 1
ATOM 756 N N . GLY A 1 102 ? -29.274 -5.177 14.135 1.00 30.45 102 GLY A N 1
ATOM 757 C CA . GLY A 1 102 ? -28.088 -4.352 13.857 1.00 30.45 102 GLY A CA 1
ATOM 758 C C . GLY A 1 102 ? -27.786 -4.269 12.345 1.00 30.45 102 GLY A C 1
ATOM 759 O O . GLY A 1 102 ? -27.572 -5.317 11.737 1.00 30.45 102 GLY A O 1
ATOM 760 N N . PRO A 1 103 ? -27.790 -3.086 11.690 1.00 44.81 103 PRO A N 1
ATOM 761 C CA . PRO A 1 103 ? -27.374 -2.958 10.295 1.00 44.81 103 PRO A CA 1
ATOM 762 C C . PRO A 1 103 ? -25.854 -2.731 10.206 1.00 44.81 103 PRO A C 1
ATOM 764 O O . PRO A 1 103 ? -25.319 -1.892 10.921 1.00 44.81 103 PRO A O 1
ATOM 767 N N . GLY A 1 104 ? -25.175 -3.427 9.288 1.00 36.97 104 GLY A N 1
ATOM 768 C CA . GLY A 1 104 ? -23.830 -3.051 8.830 1.00 36.97 104 GLY A CA 1
ATOM 769 C C . GLY A 1 104 ? -22.676 -3.884 9.388 1.00 36.97 104 GLY A C 1
ATOM 770 O O . GLY A 1 104 ? -22.029 -3.490 10.346 1.00 36.97 104 GLY A O 1
ATOM 771 N N . ALA A 1 105 ? -22.387 -5.008 8.735 1.00 39.34 105 ALA A N 1
ATOM 772 C CA . ALA A 1 105 ? -21.042 -5.581 8.624 1.00 39.34 105 ALA A CA 1
ATOM 773 C C . ALA A 1 105 ? -21.109 -6.706 7.582 1.00 39.34 105 ALA A C 1
ATOM 775 O O . ALA A 1 105 ? -21.217 -7.887 7.914 1.00 39.34 105 ALA A O 1
ATOM 776 N N . SER A 1 106 ? -21.125 -6.347 6.298 1.00 41.50 106 SER A N 1
ATOM 777 C CA . SER A 1 106 ? -21.001 -7.336 5.225 1.00 41.50 106 SER A CA 1
ATOM 778 C C . SER A 1 106 ? -19.564 -7.866 5.182 1.00 41.50 106 SER A C 1
ATOM 780 O O . SER A 1 106 ? -18.722 -7.371 4.448 1.00 41.50 106 SER A O 1
ATOM 782 N N . GLY A 1 107 ? -19.294 -8.884 5.999 1.00 32.44 107 GLY A N 1
ATOM 783 C CA . GLY A 1 107 ? -18.694 -10.129 5.524 1.00 32.44 107 GLY A CA 1
ATOM 784 C C . GLY A 1 107 ? -17.199 -10.204 5.198 1.00 32.44 107 GLY A C 1
ATOM 785 O O . GLY A 1 107 ? -16.818 -11.156 4.523 1.00 32.44 107 GLY A O 1
ATOM 786 N N . ALA A 1 108 ? -16.341 -9.310 5.690 1.00 42.06 108 ALA A N 1
ATOM 787 C CA . ALA A 1 108 ? -14.919 -9.644 5.807 1.00 42.06 108 ALA A CA 1
ATOM 788 C C . ALA A 1 108 ? -14.744 -10.531 7.048 1.00 42.06 108 ALA A C 1
ATOM 790 O O . ALA A 1 108 ? -14.969 -10.086 8.176 1.00 42.06 108 ALA A O 1
ATOM 791 N N . ARG A 1 109 ? -14.423 -11.815 6.867 1.00 40.09 109 ARG A N 1
ATOM 792 C CA . ARG A 1 109 ? -14.111 -12.681 8.006 1.00 40.09 109 ARG A CA 1
ATOM 793 C C . ARG A 1 109 ? -12.778 -12.207 8.581 1.00 40.09 109 ARG A C 1
ATOM 795 O O . ARG A 1 109 ? -11.771 -12.254 7.893 1.00 40.09 109 ARG A O 1
ATOM 802 N N . VAL A 1 110 ? -12.782 -11.749 9.832 1.00 44.72 110 VAL A N 1
ATOM 803 C CA . VAL A 1 110 ? -11.555 -11.438 10.574 1.00 44.72 110 VAL A CA 1
ATOM 804 C C . VAL A 1 110 ? -10.861 -12.761 10.879 1.00 44.72 110 VAL A C 1
ATOM 806 O O . VAL A 1 110 ? -11.196 -13.443 11.847 1.00 44.72 110 VAL A O 1
ATOM 809 N N . VAL A 1 111 ? -9.951 -13.166 10.004 1.00 51.44 111 VAL A N 1
ATOM 810 C CA . VAL A 1 111 ? -9.032 -14.279 10.235 1.00 51.44 111 VAL A CA 1
ATOM 811 C C . VAL A 1 111 ? -7.643 -13.675 10.407 1.00 51.44 111 VAL A C 1
ATOM 813 O O . VAL A 1 111 ? -7.265 -12.826 9.600 1.00 51.44 111 VAL A O 1
ATOM 816 N N . PRO A 1 112 ? -6.894 -14.039 11.463 1.00 56.25 112 PRO A N 1
ATOM 817 C CA . PRO A 1 112 ? -5.486 -13.691 11.509 1.00 56.25 112 PRO A CA 1
ATOM 818 C C . PRO A 1 112 ? -4.793 -14.325 10.305 1.00 56.25 112 PRO A C 1
ATOM 820 O O . PRO A 1 112 ? -4.875 -15.541 10.119 1.00 56.25 112 PRO A O 1
ATOM 823 N N . ALA A 1 113 ? -4.118 -13.511 9.501 1.00 62.81 113 ALA A N 1
ATOM 824 C CA . ALA A 1 113 ? -3.210 -14.027 8.493 1.00 62.81 113 ALA A CA 1
ATOM 825 C C . ALA A 1 113 ? -1.828 -14.147 9.130 1.00 62.81 113 ALA A C 1
ATOM 827 O O . ALA A 1 113 ? -1.349 -13.204 9.760 1.00 62.81 113 ALA A O 1
ATOM 828 N N . VAL A 1 114 ? -1.198 -15.311 8.984 1.00 68.94 114 VAL A N 1
ATOM 829 C CA . VAL A 1 114 ? 0.123 -15.591 9.553 1.00 68.94 114 VAL A CA 1
ATOM 830 C C . VAL A 1 114 ? 1.060 -16.026 8.436 1.00 68.94 114 VAL A C 1
ATOM 832 O O . VAL A 1 114 ? 0.806 -17.033 7.777 1.00 68.94 114 VAL A O 1
ATOM 835 N N . VAL A 1 115 ? 2.161 -15.296 8.258 1.00 63.28 115 VAL A N 1
ATOM 836 C CA . VAL A 1 115 ? 3.254 -15.646 7.342 1.00 63.28 115 VAL A CA 1
ATOM 837 C C . VAL A 1 115 ? 4.543 -15.717 8.153 1.00 63.28 115 VAL A C 1
ATOM 839 O O . VAL A 1 115 ? 5.054 -14.715 8.655 1.00 63.28 115 VAL A O 1
ATOM 842 N N . GLY A 1 116 ? 5.053 -16.937 8.338 1.00 70.44 116 GLY A N 1
ATOM 843 C CA . GLY A 1 116 ? 6.195 -17.186 9.217 1.00 70.44 116 GLY A CA 1
ATOM 844 C C . GLY A 1 116 ? 5.911 -16.722 10.658 1.00 70.44 116 GLY A C 1
ATOM 845 O O . GLY A 1 116 ? 4.934 -17.182 11.248 1.00 70.44 116 GLY A O 1
ATOM 846 N N . PRO A 1 117 ? 6.753 -15.855 11.256 1.00 71.19 117 PRO A N 1
ATOM 847 C CA . PRO A 1 117 ? 6.529 -15.312 12.597 1.00 71.19 117 PRO A CA 1
ATOM 848 C C . PRO A 1 117 ? 5.617 -14.071 12.626 1.00 71.19 117 PRO A C 1
ATOM 850 O O . PRO A 1 117 ? 5.360 -13.553 13.710 1.00 71.19 117 PRO A O 1
ATOM 853 N N . ILE A 1 118 ? 5.184 -13.561 11.469 1.00 77.31 118 ILE A N 1
ATOM 854 C CA . ILE A 1 118 ? 4.404 -12.325 11.362 1.00 77.31 118 ILE A CA 1
ATOM 855 C C . ILE A 1 118 ? 2.925 -12.684 11.334 1.00 77.31 118 ILE A C 1
ATOM 857 O O . ILE A 1 118 ? 2.498 -13.519 10.536 1.00 77.31 118 ILE A O 1
ATOM 861 N N . GLU A 1 119 ? 2.148 -12.028 12.184 1.00 83.00 119 GLU A N 1
ATOM 862 C CA . GLU A 1 119 ? 0.697 -12.136 12.219 1.00 83.00 119 GLU A CA 1
ATOM 863 C C . GLU A 1 119 ? 0.091 -10.753 11.995 1.00 83.00 119 GLU A C 1
ATOM 865 O O . GLU A 1 119 ? 0.542 -9.795 12.620 1.00 83.00 119 GLU A O 1
ATOM 870 N N . VAL A 1 120 ? -0.915 -10.675 11.117 1.00 86.12 120 VAL A N 1
ATOM 871 C CA . VAL A 1 120 ? -1.693 -9.457 10.876 1.00 86.12 120 VAL A CA 1
ATOM 872 C C . VAL A 1 120 ? -3.170 -9.692 11.201 1.00 86.12 120 VAL A C 1
ATOM 874 O O . VAL A 1 120 ? -3.751 -10.712 10.811 1.00 86.12 120 VAL A O 1
ATOM 877 N N . ARG A 1 121 ? -3.795 -8.760 11.925 1.00 86.19 121 ARG A N 1
ATOM 878 C CA . ARG A 1 121 ? -5.169 -8.834 12.442 1.00 86.19 121 ARG A CA 1
ATOM 879 C C . ARG A 1 121 ? -5.934 -7.532 12.247 1.00 86.19 121 ARG A C 1
ATOM 881 O O . ARG A 1 121 ? -5.403 -6.440 12.390 1.00 86.19 121 ARG A O 1
ATOM 888 N N . ALA A 1 122 ? -7.241 -7.658 12.032 1.00 89.69 122 ALA A N 1
ATOM 889 C CA . ALA A 1 122 ? -8.136 -6.508 12.106 1.00 89.69 122 ALA A CA 1
ATOM 890 C C . ALA A 1 122 ? -8.148 -5.893 13.517 1.00 89.69 122 ALA A C 1
ATOM 892 O O . ALA A 1 122 ? -8.146 -6.611 14.521 1.00 89.69 122 ALA A O 1
ATOM 893 N N . GLY A 1 123 ? -8.231 -4.567 13.573 1.00 89.56 123 GLY A N 1
ATOM 894 C CA . GLY A 1 123 ? -8.225 -3.762 14.790 1.00 89.56 123 GLY A CA 1
ATOM 895 C C . GLY A 1 123 ? -6.834 -3.469 15.351 1.00 89.56 123 GLY A C 1
ATOM 896 O O . GLY A 1 123 ? -6.744 -2.875 16.424 1.00 89.56 123 GLY A O 1
ATOM 897 N N . GLU A 1 124 ? -5.761 -3.883 14.675 1.00 91.75 124 GLU A N 1
ATOM 898 C CA . GLU A 1 124 ? -4.398 -3.553 15.084 1.00 91.75 124 GLU A CA 1
ATOM 899 C C . GLU A 1 124 ? -3.796 -2.432 14.229 1.00 91.75 124 GLU A C 1
ATOM 901 O O . GLU A 1 124 ? -4.290 -2.102 13.151 1.00 91.75 124 GLU A O 1
ATOM 906 N N . THR A 1 125 ? -2.697 -1.863 14.715 1.00 94.06 125 THR A N 1
ATOM 907 C CA . THR A 1 125 ? -1.859 -0.951 13.939 1.00 94.06 125 THR A CA 1
ATOM 908 C C . THR A 1 125 ? -0.567 -1.658 13.566 1.00 94.06 125 THR A C 1
ATOM 910 O O . THR A 1 125 ? 0.147 -2.141 14.446 1.00 94.06 125 THR A O 1
ATOM 913 N N . VAL A 1 126 ? -0.255 -1.686 12.273 1.00 93.06 126 VAL A N 1
ATOM 914 C CA . VAL A 1 126 ? 0.976 -2.274 11.738 1.00 93.06 126 VAL A CA 1
ATOM 915 C C . VAL A 1 126 ? 1.880 -1.196 11.154 1.00 93.06 126 VAL A C 1
ATOM 917 O O . VAL A 1 126 ? 1.405 -0.206 10.598 1.00 93.06 126 VAL A O 1
ATOM 920 N N . ALA A 1 127 ? 3.192 -1.395 11.268 1.00 93.56 127 ALA A N 1
ATOM 921 C CA . ALA A 1 127 ? 4.175 -0.557 10.595 1.00 93.56 127 ALA A CA 1
ATOM 922 C C . ALA A 1 127 ? 4.445 -1.117 9.193 1.00 93.56 127 ALA A C 1
ATOM 924 O O . ALA A 1 127 ? 4.855 -2.270 9.050 1.00 93.56 127 ALA A O 1
ATOM 925 N N . VAL A 1 128 ? 4.219 -0.296 8.171 1.00 94.81 128 VAL A N 1
ATOM 926 C CA . VAL A 1 128 ? 4.420 -0.630 6.760 1.00 94.81 128 VAL A CA 1
ATOM 927 C C . VAL A 1 128 ? 5.497 0.271 6.183 1.00 94.81 128 VAL A C 1
ATOM 929 O O . VAL A 1 128 ? 5.431 1.493 6.289 1.00 94.81 128 VAL A O 1
ATOM 932 N N . VAL A 1 129 ? 6.493 -0.331 5.546 1.00 95.06 129 VAL A N 1
ATOM 933 C CA . VAL A 1 12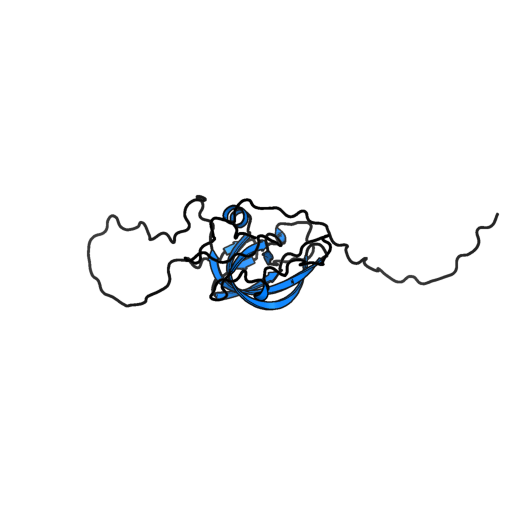9 ? 7.523 0.394 4.807 1.00 95.06 129 VAL A CA 1
ATOM 934 C C . VAL A 1 129 ? 7.041 0.634 3.377 1.00 95.06 129 VAL A C 1
ATOM 936 O O . VAL A 1 129 ? 6.727 -0.307 2.646 1.00 95.06 129 VAL A O 1
ATOM 939 N N . SER A 1 130 ? 6.989 1.899 2.968 1.00 95.12 130 SER A N 1
ATOM 940 C CA . SER A 1 130 ? 6.690 2.276 1.590 1.00 95.12 130 SER A CA 1
ATOM 941 C C . SER A 1 130 ? 7.860 1.882 0.696 1.00 95.12 130 SER A C 1
ATOM 943 O O . SER A 1 130 ? 8.982 2.345 0.898 1.00 95.12 130 SER A O 1
ATOM 945 N N . THR A 1 131 ? 7.635 0.998 -0.270 1.00 94.44 131 THR A N 1
ATOM 946 C CA . THR A 1 131 ? 8.717 0.480 -1.113 1.00 94.44 131 THR A CA 1
ATOM 947 C C . THR A 1 131 ? 9.242 1.597 -2.018 1.00 94.44 131 THR A C 1
ATOM 949 O O . THR A 1 131 ? 8.472 2.122 -2.818 1.00 94.44 131 THR A O 1
ATOM 952 N N . PRO A 1 132 ? 10.521 1.997 -1.886 1.00 93.25 132 PRO A N 1
ATOM 953 C CA . PRO A 1 132 ? 11.077 3.101 -2.649 1.00 93.25 132 PRO A CA 1
ATOM 954 C C . PRO A 1 132 ? 11.389 2.651 -4.073 1.00 93.25 132 PRO A C 1
ATOM 956 O O . PRO A 1 132 ? 11.748 1.496 -4.297 1.00 93.25 132 PRO A O 1
ATOM 959 N N . GLU A 1 133 ? 11.345 3.564 -5.033 1.00 92.62 133 GLU A N 1
ATOM 960 C CA . GLU A 1 133 ? 12.073 3.364 -6.278 1.00 92.62 133 GLU A CA 1
ATOM 961 C C . GLU A 1 133 ? 13.581 3.368 -6.023 1.00 92.62 133 GLU A C 1
ATOM 963 O O . GLU A 1 133 ? 14.085 4.097 -5.166 1.00 92.62 133 GLU A O 1
ATOM 968 N N . THR A 1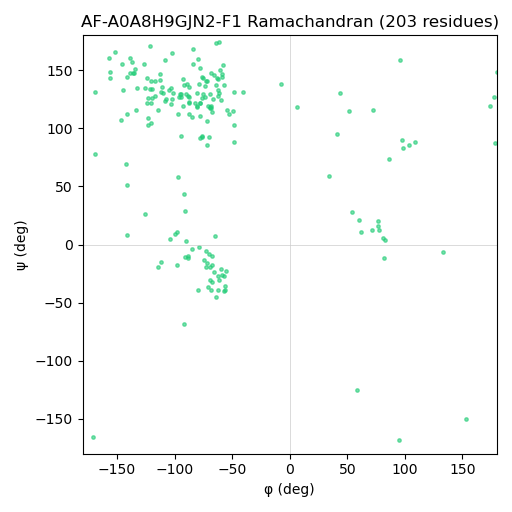 134 ? 14.307 2.562 -6.798 1.00 90.12 134 THR A N 1
ATOM 969 C CA . THR A 1 134 ? 15.765 2.477 -6.710 1.00 90.12 134 THR A CA 1
ATOM 970 C C . THR A 1 134 ? 16.407 2.837 -8.034 1.00 90.12 134 THR A C 1
ATOM 972 O O . THR A 1 134 ? 15.938 2.410 -9.088 1.00 90.12 134 THR A O 1
ATOM 975 N N . CYS A 1 135 ? 17.521 3.558 -7.983 1.00 87.50 135 CYS A N 1
ATOM 976 C CA . CYS A 1 135 ? 18.317 3.986 -9.125 1.00 87.50 135 CYS A CA 1
ATOM 977 C C . CYS A 1 135 ? 17.557 4.872 -10.131 1.00 87.50 135 CYS A C 1
ATOM 979 O O . CYS A 1 135 ? 18.001 5.032 -11.271 1.00 87.50 135 CYS A O 1
ATOM 981 N N . THR A 1 136 ? 16.460 5.500 -9.695 1.00 83.62 136 THR A N 1
ATOM 982 C CA . THR A 1 136 ? 15.712 6.507 -10.456 1.00 83.62 136 THR A CA 1
ATOM 983 C C . THR A 1 136 ? 16.213 7.916 -10.125 1.00 83.62 136 THR A C 1
ATOM 985 O O . THR A 1 136 ? 16.542 8.254 -8.985 1.00 83.62 136 THR A O 1
ATOM 988 N N . SER A 1 137 ? 16.267 8.792 -11.130 1.00 76.44 137 SER A N 1
ATOM 989 C CA . SER A 1 137 ? 16.499 10.219 -10.901 1.00 76.44 137 SER A CA 1
ATOM 990 C C . SER A 1 137 ? 15.262 10.858 -10.263 1.00 76.44 137 SER A C 1
ATOM 992 O O . SER A 1 137 ? 14.210 10.879 -10.893 1.00 76.44 137 SER A O 1
ATOM 994 N N . GLY A 1 138 ? 15.391 11.422 -9.061 1.00 77.38 138 GLY A N 1
ATOM 995 C CA . GLY A 1 138 ? 14.271 12.066 -8.354 1.00 77.38 138 GLY A CA 1
ATOM 996 C C . GLY A 1 138 ? 14.141 11.675 -6.881 1.00 77.38 138 GLY A C 1
ATOM 997 O O . GLY A 1 138 ? 13.377 12.303 -6.157 1.00 77.38 138 GLY A O 1
ATOM 998 N N . GLY A 1 139 ? 14.945 10.712 -6.421 1.00 86.19 139 GLY A N 1
ATOM 999 C CA . GLY A 1 139 ? 14.893 10.188 -5.056 1.00 86.19 139 GLY A CA 1
ATOM 1000 C C . GLY A 1 139 ? 14.032 8.930 -4.972 1.00 86.19 139 GLY A C 1
ATOM 1001 O O . GLY A 1 139 ? 13.663 8.365 -5.995 1.00 86.19 139 GLY A O 1
ATOM 1002 N N . ALA A 1 140 ? 13.723 8.505 -3.748 1.00 89.75 140 ALA A N 1
ATOM 1003 C CA . ALA A 1 140 ? 12.979 7.274 -3.479 1.00 89.75 140 ALA A CA 1
ATOM 1004 C C . ALA A 1 140 ? 11.524 7.295 -3.990 1.00 89.75 140 ALA A C 1
ATOM 1006 O O . ALA A 1 140 ? 10.948 6.237 -4.217 1.00 89.75 140 ALA A O 1
ATOM 1007 N N . TYR A 1 141 ? 10.933 8.484 -4.158 1.00 92.06 141 TYR A N 1
ATOM 1008 C CA . TYR A 1 141 ? 9.517 8.664 -4.494 1.00 92.06 141 TYR A CA 1
ATOM 1009 C C . TYR A 1 141 ? 9.331 9.840 -5.469 1.00 92.06 141 TYR A C 1
ATOM 1011 O O . TYR A 1 141 ? 8.840 10.899 -5.068 1.00 92.06 141 TYR A O 1
ATOM 1019 N N . PRO A 1 142 ? 9.777 9.719 -6.732 1.00 91.12 142 PRO A N 1
ATOM 1020 C CA . PRO A 1 142 ? 9.704 10.816 -7.700 1.00 91.12 142 PRO A CA 1
ATOM 1021 C C . PRO A 1 142 ? 8.261 11.262 -7.992 1.00 91.12 142 PRO A C 1
ATOM 1023 O O . PRO A 1 142 ? 8.036 12.451 -8.214 1.00 91.12 142 PRO A O 1
ATOM 1026 N N . ASP A 1 143 ? 7.300 10.338 -7.910 1.00 89.06 143 ASP A N 1
ATOM 1027 C CA . ASP A 1 143 ? 5.867 10.592 -8.117 1.00 89.06 143 ASP A CA 1
ATOM 1028 C C . ASP A 1 143 ? 5.077 10.744 -6.798 1.00 89.06 143 ASP A C 1
ATOM 1030 O O . ASP A 1 143 ? 3.849 10.824 -6.801 1.00 89.06 143 ASP A O 1
ATOM 1034 N N . GLY A 1 144 ? 5.777 10.824 -5.661 1.00 92.38 144 GLY A N 1
ATOM 1035 C CA . GLY A 1 144 ? 5.179 10.839 -4.325 1.00 92.38 144 GLY A CA 1
ATOM 1036 C C . GLY A 1 144 ? 5.136 9.459 -3.667 1.00 92.38 144 GLY A C 1
ATOM 1037 O O . GLY A 1 144 ? 5.263 8.424 -4.318 1.00 92.38 144 GLY A O 1
ATOM 1038 N N . ASP A 1 145 ? 5.028 9.452 -2.339 1.00 93.50 145 ASP A N 1
ATOM 1039 C CA . ASP A 1 145 ? 4.979 8.216 -1.562 1.00 93.50 145 ASP A CA 1
ATOM 1040 C C . ASP A 1 145 ? 3.570 7.606 -1.653 1.00 93.50 145 ASP A C 1
ATOM 1042 O O . ASP A 1 145 ? 2.616 8.266 -1.242 1.00 93.50 145 ASP A O 1
ATOM 1046 N N . PRO A 1 146 ? 3.402 6.362 -2.135 1.00 92.75 146 PRO A N 1
ATOM 1047 C CA . PRO A 1 146 ? 2.086 5.738 -2.299 1.00 92.75 146 PRO A CA 1
ATOM 1048 C C . PRO A 1 146 ? 1.273 5.611 -1.000 1.00 92.75 146 PRO A C 1
ATOM 1050 O O . PRO A 1 146 ? 0.055 5.454 -1.065 1.00 92.75 146 PRO A O 1
ATOM 1053 N N . LEU A 1 147 ? 1.911 5.655 0.175 1.00 94.06 147 LEU A N 1
ATOM 1054 C CA . LEU A 1 147 ? 1.215 5.652 1.464 1.00 94.06 147 LEU A CA 1
ATOM 1055 C C . LEU A 1 147 ? 0.904 7.058 1.984 1.00 94.06 147 LEU A C 1
ATOM 1057 O O . LEU A 1 147 ? 0.122 7.174 2.922 1.00 94.06 147 LEU A O 1
ATOM 1061 N N . ASP A 1 148 ? 1.444 8.122 1.386 1.00 93.56 148 ASP A N 1
ATOM 1062 C CA . ASP A 1 148 ? 1.100 9.486 1.778 1.00 93.56 148 ASP A CA 1
ATOM 1063 C C . ASP A 1 148 ? -0.358 9.785 1.383 1.00 93.56 148 ASP A C 1
ATOM 1065 O O . ASP A 1 148 ? -0.682 9.779 0.189 1.00 93.56 148 ASP A O 1
ATOM 1069 N N . PRO A 1 149 ? -1.253 10.096 2.344 1.00 88.25 149 PRO A N 1
ATOM 1070 C CA . PRO A 1 149 ? -2.639 10.453 2.050 1.00 88.25 149 PRO A CA 1
ATOM 1071 C C . PRO A 1 149 ? -2.787 11.622 1.065 1.00 88.25 149 PRO A C 1
ATOM 1073 O O . PRO A 1 149 ? -3.819 11.740 0.402 1.00 88.25 149 PRO A O 1
ATOM 1076 N N . ALA A 1 150 ? -1.769 12.480 0.935 1.00 87.00 150 ALA A N 1
ATOM 1077 C CA . ALA A 1 150 ? -1.753 13.577 -0.027 1.00 87.00 150 ALA A CA 1
ATOM 1078 C C . ALA A 1 150 ? -1.682 13.115 -1.495 1.00 87.00 150 ALA A C 1
ATOM 1080 O O . ALA A 1 150 ? -2.033 13.896 -2.380 1.00 87.00 150 ALA A O 1
ATOM 1081 N N . THR A 1 151 ? -1.284 11.867 -1.772 1.00 84.12 151 THR A N 1
ATOM 1082 C CA . THR A 1 151 ? -1.267 11.303 -3.138 1.00 84.12 151 THR A CA 1
ATOM 1083 C C . THR A 1 151 ? -2.658 11.011 -3.696 1.00 84.12 151 THR A C 1
ATOM 1085 O O . THR A 1 151 ? -2.812 10.844 -4.903 1.00 84.12 151 THR A O 1
ATOM 1088 N N . GLY A 1 152 ? -3.690 10.976 -2.845 1.00 79.75 152 GLY A N 1
ATOM 1089 C CA . GLY A 1 152 ? -5.075 10.778 -3.275 1.00 79.75 152 GLY A CA 1
ATOM 1090 C C . GLY A 1 152 ? -5.447 9.333 -3.618 1.00 79.75 152 GLY A C 1
ATOM 1091 O O . GLY A 1 152 ? -6.516 9.113 -4.179 1.00 79.75 152 GLY A O 1
ATOM 1092 N N . LEU A 1 153 ? -4.612 8.346 -3.266 1.00 81.00 153 LEU A N 1
ATOM 1093 C CA . LEU A 1 153 ? -4.932 6.920 -3.439 1.00 81.00 153 LEU A CA 1
ATOM 1094 C C . LEU A 1 153 ? -5.950 6.396 -2.411 1.00 81.00 153 LEU A C 1
ATOM 1096 O O . LEU A 1 153 ? -6.520 5.315 -2.584 1.00 81.00 153 LEU A O 1
ATOM 1100 N N . ALA A 1 154 ? -6.212 7.164 -1.354 1.00 82.00 154 ALA A N 1
ATOM 1101 C CA . ALA A 1 154 ? -7.235 6.849 -0.371 1.00 82.00 154 ALA A CA 1
ATOM 1102 C C . ALA A 1 154 ? -8.650 7.059 -0.932 1.00 82.00 154 ALA A C 1
ATOM 1104 O O . ALA A 1 154 ? -8.933 8.032 -1.631 1.00 82.00 154 ALA A O 1
ATOM 1105 N N . GLY A 1 155 ? -9.561 6.154 -0.578 1.00 79.69 155 GLY A N 1
ATOM 1106 C CA . GLY A 1 155 ? -10.989 6.322 -0.818 1.00 79.69 155 GLY A CA 1
ATOM 1107 C C . GLY A 1 155 ? -11.566 7.545 -0.092 1.00 79.69 155 GLY A C 1
ATOM 1108 O O . GLY A 1 155 ? -10.883 8.175 0.718 1.00 79.69 155 GLY A O 1
ATOM 1109 N N . PRO A 1 156 ? -12.848 7.873 -0.329 1.00 78.06 156 PRO A N 1
ATOM 1110 C CA . PRO A 1 156 ? -13.488 9.073 0.222 1.00 78.06 156 PRO A CA 1
ATOM 1111 C C . PRO A 1 156 ? -13.441 9.153 1.758 1.00 78.06 156 PRO A C 1
ATOM 1113 O O . PRO A 1 156 ? -13.419 10.252 2.308 1.00 78.06 156 PRO A O 1
ATOM 1116 N N . ASP A 1 157 ? -13.367 8.004 2.434 1.00 81.75 157 ASP A N 1
ATOM 1117 C CA . ASP A 1 157 ? -13.301 7.892 3.895 1.00 81.75 157 ASP A CA 1
ATOM 1118 C C . ASP A 1 157 ? -11.864 7.713 4.434 1.00 81.75 157 ASP A C 1
ATOM 1120 O O . ASP A 1 157 ? -11.665 7.389 5.605 1.00 81.75 157 ASP A O 1
ATOM 1124 N N . GLY A 1 158 ? -10.843 7.897 3.587 1.00 84.38 158 GLY A N 1
ATOM 1125 C CA . GLY A 1 158 ? -9.434 7.688 3.939 1.00 84.38 158 GLY A CA 1
ATOM 1126 C C . GLY A 1 158 ? -8.982 6.222 3.893 1.00 84.38 158 GLY A C 1
ATOM 1127 O O . GLY A 1 158 ? -7.855 5.914 4.276 1.00 84.38 158 GLY A O 1
ATOM 1128 N N . THR A 1 159 ? -9.851 5.311 3.445 1.00 91.56 159 THR A N 1
ATOM 1129 C CA . THR A 1 159 ? -9.566 3.872 3.382 1.00 91.56 159 THR A CA 1
ATOM 1130 C C . THR A 1 159 ? -8.705 3.517 2.174 1.00 91.56 159 THR A C 1
ATOM 1132 O O . THR A 1 159 ? -8.965 3.968 1.061 1.00 91.56 159 THR A O 1
ATOM 1135 N N . VAL A 1 160 ? -7.730 2.638 2.379 1.00 95.19 160 VAL A N 1
ATOM 1136 C CA . VAL A 1 160 ? -6.848 2.077 1.350 1.00 95.19 160 VAL A CA 1
ATOM 1137 C C . VAL A 1 160 ? -6.866 0.551 1.398 1.00 95.19 160 VAL A C 1
ATOM 1139 O O . VAL A 1 160 ? -7.136 -0.047 2.443 1.00 95.19 160 VAL A O 1
ATOM 1142 N N . ILE A 1 161 ? -6.551 -0.080 0.270 1.00 94.88 161 ILE A N 1
ATOM 1143 C CA . ILE A 1 161 ? -6.080 -1.464 0.217 1.00 94.88 161 ILE A CA 1
ATOM 1144 C C . ILE A 1 161 ? -4.566 -1.435 0.041 1.00 94.88 161 ILE A C 1
ATOM 1146 O O . ILE A 1 161 ? -4.064 -0.744 -0.842 1.00 94.88 161 ILE A O 1
ATOM 1150 N N . VAL A 1 162 ? -3.852 -2.189 0.871 1.00 95.88 162 VAL A N 1
ATOM 1151 C CA . VAL A 1 162 ? -2.394 -2.281 0.865 1.00 95.88 162 VAL A CA 1
ATOM 1152 C C . VAL A 1 162 ? -1.981 -3.727 0.606 1.00 95.88 162 VAL A C 1
ATOM 1154 O O . VAL A 1 162 ? -2.420 -4.647 1.302 1.00 95.88 162 VAL A O 1
ATOM 1157 N N . LEU A 1 163 ? -1.142 -3.919 -0.408 1.00 94.94 163 LEU A N 1
ATOM 1158 C CA . LEU A 1 163 ? -0.559 -5.200 -0.794 1.00 94.94 163 LEU A CA 1
ATOM 1159 C C . LEU A 1 163 ? 0.836 -5.302 -0.180 1.00 94.94 163 LEU A C 1
ATOM 1161 O O . LEU A 1 163 ? 1.743 -4.548 -0.546 1.00 94.94 163 LEU A O 1
ATOM 1165 N N . LEU A 1 164 ? 0.995 -6.214 0.774 1.00 93.62 164 LEU A N 1
ATOM 1166 C CA . LEU A 1 164 ? 2.174 -6.311 1.623 1.00 93.62 164 LEU A CA 1
ATOM 1167 C C . LEU A 1 164 ? 2.986 -7.561 1.306 1.00 93.62 164 LEU A C 1
ATOM 1169 O O . LEU A 1 164 ? 2.448 -8.662 1.216 1.00 93.62 164 LEU A O 1
ATOM 1173 N N . SER A 1 165 ? 4.296 -7.391 1.223 1.00 90.12 165 SER A N 1
ATOM 1174 C CA . SER A 1 165 ? 5.288 -8.456 1.190 1.00 90.12 165 SER A CA 1
ATOM 1175 C C . SER A 1 165 ? 6.061 -8.501 2.509 1.00 90.12 165 SER A C 1
ATOM 1177 O O . SER A 1 165 ? 6.123 -7.516 3.257 1.00 90.12 165 SER A O 1
ATOM 1179 N N . THR A 1 166 ? 6.671 -9.650 2.799 1.00 86.19 166 THR A N 1
ATOM 1180 C CA . THR A 1 166 ? 7.611 -9.791 3.911 1.00 86.19 166 THR A CA 1
ATOM 1181 C C . THR A 1 166 ? 9.022 -9.815 3.355 1.00 86.19 166 THR A C 1
ATOM 1183 O O . THR A 1 166 ? 9.327 -10.500 2.383 1.00 86.19 166 THR A O 1
ATOM 1186 N N . ALA A 1 167 ? 9.935 -9.074 3.972 1.00 66.44 167 ALA A N 1
ATOM 1187 C CA . ALA A 1 167 ? 11.318 -9.080 3.506 1.00 66.44 167 ALA A CA 1
ATOM 1188 C C . ALA A 1 167 ? 12.043 -10.416 3.779 1.00 66.44 167 ALA A C 1
ATOM 1190 O O . ALA A 1 167 ? 13.148 -10.632 3.293 1.00 66.44 167 ALA A O 1
ATOM 1191 N N . SER A 1 168 ? 11.414 -11.329 4.529 1.00 54.97 168 SER A N 1
ATOM 1192 C CA . SER A 1 168 ? 11.933 -12.674 4.807 1.00 54.97 168 SER A CA 1
ATOM 1193 C C . SER A 1 168 ? 11.941 -13.587 3.575 1.00 54.97 168 SER A C 1
ATOM 1195 O O . SER A 1 168 ? 12.714 -14.542 3.546 1.00 54.97 168 SER A O 1
ATOM 1197 N N . ASP A 1 169 ? 11.156 -13.271 2.541 1.00 52.59 169 ASP A N 1
ATOM 1198 C CA . ASP A 1 169 ? 11.150 -14.009 1.269 1.00 52.59 169 ASP A CA 1
ATOM 1199 C C . ASP A 1 169 ? 12.336 -13.642 0.352 1.00 52.59 169 ASP A C 1
ATOM 1201 O O . ASP A 1 169 ? 12.516 -14.220 -0.722 1.00 52.59 169 ASP A O 1
ATOM 1205 N N . ARG A 1 170 ? 13.184 -12.692 0.776 1.00 55.16 170 ARG A N 1
ATOM 1206 C CA . ARG A 1 170 ? 14.337 -12.186 0.023 1.00 55.16 170 ARG A CA 1
ATOM 1207 C C . ARG A 1 170 ? 15.639 -12.410 0.811 1.00 55.16 170 ARG A C 1
ATOM 1209 O O . ARG A 1 170 ? 15.915 -11.679 1.761 1.00 55.16 170 ARG A O 1
ATOM 1216 N N . PRO A 1 171 ? 16.475 -13.399 0.437 1.00 51.25 171 PRO A N 1
ATOM 1217 C CA . PRO A 1 171 ? 17.703 -13.734 1.172 1.00 51.25 171 PRO A CA 1
ATOM 1218 C C . PRO A 1 171 ? 18.789 -12.643 1.106 1.00 51.25 171 PRO A C 1
ATOM 1220 O O . PRO A 1 171 ? 19.798 -12.736 1.802 1.00 51.25 171 PRO A O 1
ATOM 1223 N N . ASP A 1 172 ? 18.601 -11.630 0.262 1.00 54.88 172 ASP A N 1
ATOM 1224 C CA . ASP A 1 172 ? 19.469 -10.471 0.061 1.00 54.88 172 ASP A CA 1
ATOM 1225 C C . ASP A 1 172 ? 19.161 -9.288 1.001 1.00 54.88 172 ASP A C 1
ATOM 1227 O O . ASP A 1 172 ? 19.983 -8.376 1.116 1.00 54.88 172 ASP A O 1
ATOM 1231 N N . VAL A 1 173 ? 18.032 -9.302 1.723 1.00 54.53 173 VAL A N 1
ATOM 1232 C CA . VAL A 1 173 ? 17.670 -8.234 2.668 1.00 54.53 173 VAL A CA 1
ATOM 1233 C C . VAL A 1 173 ? 18.137 -8.607 4.075 1.00 54.53 173 VAL A C 1
ATOM 1235 O O . VAL A 1 173 ? 17.454 -9.288 4.835 1.00 54.53 173 VAL A O 1
ATOM 1238 N N . VAL A 1 174 ? 19.339 -8.153 4.427 1.00 46.81 174 VAL A N 1
ATOM 1239 C CA . VAL A 1 174 ? 20.081 -8.621 5.611 1.00 46.81 174 VAL A CA 1
ATOM 1240 C C . VAL A 1 174 ? 19.545 -8.154 6.976 1.00 46.81 174 VAL A C 1
ATOM 1242 O O . VAL A 1 174 ? 20.034 -8.647 7.983 1.00 46.81 174 VAL A O 1
ATOM 1245 N N . ASP A 1 175 ? 18.536 -7.278 7.046 1.00 46.94 175 ASP A N 1
ATOM 1246 C CA . ASP A 1 175 ? 18.102 -6.664 8.321 1.00 46.94 175 ASP A CA 1
ATOM 1247 C C . ASP A 1 175 ? 16.584 -6.477 8.494 1.00 46.94 175 ASP A C 1
ATOM 1249 O O . ASP A 1 175 ? 16.130 -5.869 9.461 1.00 46.94 175 ASP A O 1
ATOM 1253 N N . ALA A 1 176 ? 15.748 -7.007 7.605 1.00 50.38 176 ALA A N 1
ATOM 1254 C CA . ALA A 1 176 ? 14.326 -6.663 7.611 1.00 50.38 176 ALA A CA 1
ATOM 1255 C C . ALA A 1 176 ? 13.460 -7.616 8.452 1.00 50.38 176 ALA A C 1
ATOM 1257 O O . ALA A 1 176 ? 12.389 -8.037 8.017 1.00 50.38 176 ALA A O 1
ATOM 1258 N N . GLY A 1 177 ? 13.944 -7.969 9.648 1.00 50.31 177 GLY A N 1
ATOM 1259 C CA . GLY A 1 177 ? 13.353 -8.939 10.576 1.00 50.31 177 GLY A CA 1
ATOM 1260 C C . GLY A 1 177 ? 11.858 -8.732 10.827 1.00 50.31 177 GLY A C 1
ATOM 1261 O O . GLY A 1 177 ? 11.466 -8.060 11.774 1.00 50.31 177 GLY A O 1
ATOM 1262 N N . GLY A 1 178 ? 11.024 -9.348 9.991 1.00 65.62 178 GLY A N 1
ATOM 1263 C CA . GLY A 1 178 ? 9.574 -9.229 10.075 1.00 65.62 178 GLY A CA 1
ATOM 1264 C C . GLY A 1 178 ? 8.978 -7.919 9.541 1.00 65.62 178 GLY A C 1
ATOM 1265 O O . GLY A 1 178 ? 7.832 -7.627 9.867 1.00 65.62 178 GLY A O 1
ATOM 1266 N N . LEU A 1 179 ? 9.710 -7.118 8.753 1.00 81.38 179 LEU A N 1
ATOM 1267 C CA . LEU A 1 179 ? 9.174 -5.867 8.202 1.00 81.38 179 LEU A CA 1
ATOM 1268 C C . LEU A 1 179 ? 8.169 -6.139 7.075 1.00 81.38 179 LEU A C 1
ATOM 1270 O O . LEU A 1 179 ? 8.479 -6.818 6.088 1.00 81.38 179 LEU A O 1
ATOM 1274 N N . LEU A 1 180 ? 6.986 -5.542 7.217 1.00 91.50 180 LEU A N 1
ATOM 1275 C CA . LEU A 1 180 ? 5.983 -5.435 6.165 1.00 91.50 180 LEU A CA 1
ATOM 1276 C C . LEU A 1 180 ? 6.359 -4.276 5.243 1.00 91.50 180 LEU A C 1
ATOM 1278 O O . LEU A 1 180 ? 6.631 -3.169 5.709 1.00 91.50 180 LEU A O 1
ATOM 1282 N N . HIS A 1 181 ? 6.368 -4.523 3.940 1.00 92.94 181 HIS A N 1
ATOM 1283 C CA . HIS A 1 181 ? 6.615 -3.496 2.930 1.00 92.94 181 HIS A CA 1
ATOM 1284 C C . HIS A 1 181 ? 5.677 -3.674 1.741 1.00 92.94 181 HIS A C 1
ATOM 1286 O O . HIS A 1 181 ? 5.113 -4.750 1.556 1.00 92.94 181 HIS A O 1
ATOM 1292 N N . LEU A 1 182 ? 5.492 -2.630 0.936 1.00 94.88 182 LEU A N 1
ATOM 1293 C CA . LEU A 1 182 ? 4.659 -2.718 -0.265 1.00 94.88 182 LEU A CA 1
ATOM 1294 C C . LEU A 1 182 ? 5.249 -3.712 -1.275 1.00 94.88 182 LEU A C 1
ATOM 1296 O O . LEU A 1 182 ? 6.463 -3.753 -1.467 1.00 94.88 182 LEU A O 1
ATOM 1300 N N . VAL A 1 183 ? 4.410 -4.467 -1.984 1.00 93.19 183 VAL A N 1
ATOM 1301 C CA . VAL A 1 183 ? 4.890 -5.402 -3.026 1.00 93.19 183 VAL A CA 1
ATOM 1302 C C . VAL A 1 183 ? 5.739 -4.709 -4.102 1.00 93.19 183 VAL A C 1
ATOM 1304 O O . VAL A 1 183 ? 6.719 -5.283 -4.571 1.00 93.19 183 VAL A O 1
ATOM 1307 N N . THR A 1 184 ? 5.403 -3.465 -4.467 1.00 93.44 184 THR A N 1
ATOM 1308 C CA . THR A 1 184 ? 6.180 -2.601 -5.373 1.00 93.44 184 THR A CA 1
ATOM 1309 C C . THR A 1 184 ? 5.943 -1.119 -5.034 1.00 93.44 184 THR A C 1
ATOM 1311 O O . THR A 1 184 ? 4.963 -0.811 -4.348 1.00 93.44 184 THR A O 1
ATOM 1314 N N . PRO A 1 185 ? 6.774 -0.185 -5.541 1.00 92.12 185 PRO A N 1
ATOM 1315 C CA . PRO A 1 185 ? 6.573 1.256 -5.344 1.00 92.12 185 PRO A CA 1
ATOM 1316 C C . PRO A 1 185 ? 5.278 1.808 -5.949 1.00 92.12 185 PRO A C 1
ATOM 1318 O O . PRO A 1 185 ? 4.747 2.803 -5.472 1.00 92.12 185 PRO A O 1
ATOM 1321 N N . HIS A 1 186 ? 4.758 1.172 -7.004 1.00 90.38 186 HIS A N 1
ATOM 1322 C CA . HIS A 1 186 ? 3.663 1.731 -7.810 1.00 90.38 186 HIS A CA 1
ATOM 1323 C C . HIS A 1 186 ? 2.361 0.933 -7.737 1.00 90.38 186 HIS A C 1
ATOM 1325 O O . HIS A 1 186 ? 1.308 1.432 -8.118 1.00 90.38 186 HIS A O 1
ATOM 1331 N N . GLN A 1 187 ? 2.427 -0.328 -7.312 1.00 92.81 187 GLN A N 1
ATOM 1332 C CA . GLN A 1 187 ? 1.301 -1.268 -7.330 1.00 92.81 187 GLN A CA 1
ATOM 1333 C C . GLN A 1 187 ? 1.060 -1.872 -5.940 1.00 92.81 187 GLN A C 1
ATOM 1335 O O . GLN A 1 187 ? 0.553 -2.981 -5.822 1.00 92.81 187 GLN A O 1
ATOM 1340 N N . GLY A 1 188 ? 1.444 -1.146 -4.884 1.00 93.38 188 GLY A N 1
ATOM 1341 C CA . GLY A 1 188 ? 1.286 -1.566 -3.491 1.00 93.38 188 GLY A CA 1
ATOM 1342 C C . GLY A 1 188 ? 0.071 -0.993 -2.764 1.00 93.38 188 GLY A C 1
ATOM 1343 O O . GLY A 1 188 ? -0.317 -1.536 -1.733 1.00 93.38 188 GLY A O 1
ATOM 1344 N N . VAL A 1 189 ? -0.530 0.085 -3.273 1.00 94.94 189 VAL A N 1
ATOM 1345 C CA . VAL A 1 189 ? -1.652 0.784 -2.630 1.00 94.94 189 VAL A CA 1
ATOM 1346 C C . VAL A 1 189 ? -2.748 1.030 -3.656 1.00 94.94 189 VAL A C 1
ATOM 1348 O O . VAL A 1 189 ? -2.473 1.461 -4.774 1.00 94.94 189 VAL A O 1
ATOM 1351 N N . LEU A 1 190 ? -3.993 0.748 -3.278 1.00 93.62 190 LEU A N 1
ATOM 1352 C CA . LEU A 1 190 ? -5.165 0.948 -4.120 1.00 93.62 190 LEU A CA 1
ATOM 1353 C C . LEU A 1 190 ? -6.297 1.615 -3.349 1.00 93.62 190 LEU A C 1
ATOM 1355 O O . LEU A 1 190 ? -6.501 1.372 -2.157 1.00 93.62 190 LEU A O 1
ATOM 1359 N N . THR A 1 191 ? -7.117 2.360 -4.082 1.00 92.88 191 THR A N 1
ATOM 1360 C CA . THR A 1 191 ? -8.448 2.728 -3.615 1.00 92.88 191 THR A CA 1
ATOM 1361 C C . THR A 1 191 ? -9.339 1.476 -3.590 1.00 92.88 191 THR A C 1
ATOM 1363 O O . THR A 1 191 ? -9.396 0.759 -4.594 1.00 92.88 191 THR A O 1
ATOM 1366 N N . PRO A 1 192 ? -10.036 1.182 -2.477 1.00 90.12 192 PRO A N 1
ATOM 1367 C CA . PRO A 1 192 ? -11.012 0.097 -2.437 1.00 90.12 192 PRO A CA 1
ATOM 1368 C C . PRO A 1 192 ? -12.147 0.320 -3.448 1.00 90.12 192 PRO A C 1
ATOM 1370 O O . PRO A 1 192 ? -12.522 1.462 -3.717 1.00 90.12 192 PRO A O 1
ATOM 1373 N N . GLY A 1 193 ? -12.735 -0.762 -3.966 1.00 87.12 193 GLY A N 1
ATOM 1374 C CA . GLY A 1 193 ? -13.997 -0.688 -4.709 1.00 87.12 193 GLY A CA 1
ATOM 1375 C C . GLY A 1 193 ? -15.168 -0.221 -3.832 1.00 87.12 193 GLY A C 1
ATOM 1376 O O . GLY A 1 193 ? -15.039 -0.110 -2.613 1.00 87.12 193 GLY A O 1
ATOM 1377 N N . ASP A 1 194 ? -16.337 0.014 -4.435 1.00 84.81 194 ASP A N 1
ATOM 1378 C CA . ASP A 1 194 ? -17.541 0.495 -3.723 1.00 84.81 194 ASP A CA 1
ATOM 1379 C C . ASP A 1 194 ? -18.011 -0.448 -2.595 1.00 84.81 194 ASP A C 1
ATOM 1381 O O . ASP A 1 194 ? -18.651 -0.031 -1.631 1.00 84.81 194 ASP A O 1
ATOM 1385 N N . ASP A 1 195 ? -17.700 -1.736 -2.708 1.00 82.25 195 ASP A N 1
ATOM 1386 C CA . ASP A 1 195 ? -17.955 -2.776 -1.708 1.00 82.25 195 ASP A CA 1
ATOM 1387 C C . ASP A 1 195 ? -16.796 -2.952 -0.705 1.00 82.25 195 ASP A C 1
ATOM 1389 O O . ASP A 1 195 ? -16.828 -3.825 0.169 1.00 82.25 195 ASP A O 1
ATOM 1393 N N . GLY A 1 196 ? -15.764 -2.118 -0.825 1.00 85.25 196 GLY A N 1
ATOM 1394 C CA . GLY A 1 196 ? -14.518 -2.200 -0.085 1.00 85.25 196 GLY A CA 1
ATOM 1395 C C . GLY A 1 196 ? -13.625 -3.368 -0.510 1.00 85.25 196 GLY A C 1
ATOM 1396 O O . GLY A 1 196 ? -12.702 -3.691 0.240 1.00 85.25 196 GLY A O 1
ATOM 1397 N N . ALA A 1 197 ? -13.904 -4.040 -1.630 1.00 87.06 197 ALA A N 1
ATOM 1398 C CA . ALA A 1 197 ? -13.086 -5.136 -2.139 1.00 87.06 197 ALA A CA 1
ATOM 1399 C C . ALA A 1 197 ? -11.902 -4.632 -2.980 1.00 87.06 197 ALA A C 1
ATOM 1401 O O . ALA A 1 197 ? -11.824 -3.458 -3.357 1.00 87.06 197 ALA A O 1
ATOM 1402 N N . LEU A 1 198 ? -10.972 -5.546 -3.270 1.00 88.06 198 LEU A N 1
ATOM 1403 C CA . LEU A 1 198 ? -9.886 -5.312 -4.217 1.00 88.06 198 LEU A CA 1
ATOM 1404 C C . LEU A 1 198 ? -10.478 -5.055 -5.616 1.00 88.06 198 LEU A C 1
ATOM 1406 O O . LEU A 1 198 ? -11.286 -5.863 -6.081 1.00 88.06 198 LEU A O 1
ATOM 1410 N N . PRO A 1 199 ? -10.112 -3.956 -6.299 1.00 89.81 199 PRO A N 1
ATOM 1411 C CA . PRO A 1 199 ? -10.615 -3.692 -7.639 1.00 89.81 199 PRO A CA 1
ATOM 1412 C C . PRO A 1 199 ? -10.063 -4.710 -8.647 1.00 89.81 199 PRO A C 1
ATOM 1414 O O . PRO A 1 199 ? -8.925 -5.160 -8.546 1.00 89.81 199 PRO A O 1
ATOM 1417 N N . ALA A 1 200 ? -10.857 -5.041 -9.668 1.00 87.88 200 ALA A N 1
ATOM 1418 C CA . ALA A 1 200 ? -10.459 -5.993 -10.712 1.00 87.88 200 ALA A CA 1
ATOM 1419 C C . ALA A 1 200 ? -9.406 -5.433 -11.689 1.00 87.88 200 ALA A C 1
ATOM 1421 O O . ALA A 1 200 ? -8.741 -6.186 -12.395 1.00 87.88 200 ALA A O 1
ATOM 1422 N N . THR A 1 201 ? -9.273 -4.109 -11.760 1.00 89.44 201 THR A N 1
ATOM 1423 C CA . THR A 1 201 ? -8.379 -3.406 -12.684 1.00 89.44 201 THR A CA 1
ATOM 1424 C C . THR A 1 201 ? -7.627 -2.313 -11.950 1.00 89.44 201 THR A C 1
ATOM 1426 O O . THR A 1 201 ? -8.179 -1.685 -11.045 1.00 89.44 201 THR A O 1
ATOM 1429 N N . TRP A 1 202 ? -6.394 -2.044 -12.376 1.00 89.06 202 TRP A N 1
ATOM 1430 C CA . TRP A 1 202 ? -5.633 -0.905 -11.875 1.00 89.06 202 TRP A CA 1
ATOM 1431 C C . TRP A 1 202 ? -6.379 0.413 -12.139 1.00 89.06 202 TRP A C 1
ATOM 1433 O O . TRP A 1 202 ? -7.027 0.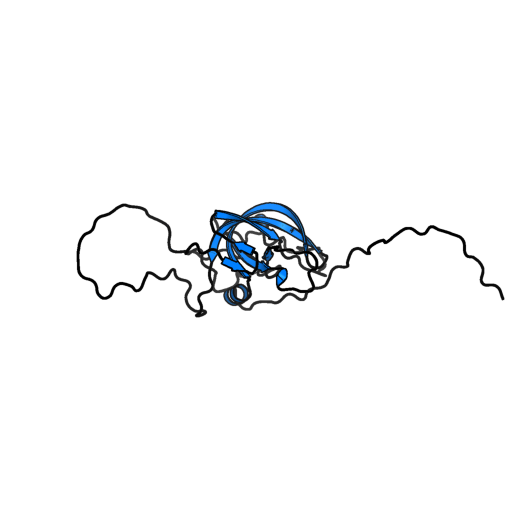543 -13.187 1.00 89.06 202 TRP A O 1
ATOM 1443 N N . PRO A 1 203 ? -6.301 1.394 -11.220 1.00 80.06 203 PRO A N 1
ATOM 1444 C CA . PRO A 1 203 ? -6.777 2.737 -11.505 1.00 80.06 203 PRO A CA 1
ATOM 1445 C C . PRO A 1 203 ? -6.025 3.291 -12.718 1.00 80.06 203 PRO A C 1
ATOM 1447 O O . PRO A 1 203 ? -4.863 2.959 -12.960 1.00 80.06 203 PRO A O 1
ATOM 1450 N N . SER A 1 204 ? -6.711 4.109 -13.514 1.00 73.62 204 SER A N 1
ATOM 1451 C CA . SER A 1 204 ? -6.035 4.812 -14.603 1.00 73.62 204 SER A CA 1
ATOM 1452 C C . SER A 1 204 ? -4.992 5.771 -14.012 1.00 73.62 204 SER A C 1
ATOM 1454 O O . SER A 1 204 ? -5.308 6.408 -13.005 1.00 73.62 204 SER A O 1
ATOM 1456 N N . PRO A 1 205 ? -3.784 5.846 -14.598 1.00 61.19 205 PRO A N 1
ATOM 1457 C CA . PRO A 1 205 ? -2.749 6.780 -14.166 1.00 61.19 205 PRO A CA 1
ATOM 1458 C C . PRO A 1 205 ? -3.150 8.242 -14.396 1.00 61.19 205 PRO A C 1
ATOM 1460 O O . PRO A 1 205 ? -4.013 8.500 -15.273 1.00 61.19 205 PRO A O 1
#

Nearest PDB structures (foldseek):
  3ma2-assembly2_B  TM=6.158E-01  e=2.920E-01  Homo sapiens
  2j0t-assembly2_E  TM=5.572E-01  e=5.371E-01  Homo sapiens
  7s7m-assembly1_B  TM=4.763E-01  e=2.433E-01  Homo sapiens
  7tlh-assembly4_D  TM=5.520E-01  e=2.585E-01  Mus musculus
  4awd-assembly2_B  TM=3.666E-01  e=6.145E+00  Phocaeicola plebeius

Secondary structure (DSSP, 8-state):
-------------------PPP-------SSHHHHHHH-SEEEEEEEEEEEEEEEETTEEEEEEEEEEEEEEPPPTTSS--S-------SS---------------------EEETTEEE-TT-EEEEEPPPP-S-TT-S-TT--TT-GGGS-S-TTSEEEEEEEEGGG-TT-TT-TT-EEESSSSSSEEPPPTTSSPPSSPPP-

Solvent-accessible surface area (backbone atoms only — not comparable to full-atom values): 13091 Å² total; per-residue (Å²): 135,86,90,84,85,89,88,86,82,77,99,75,74,89,75,74,68,76,68,64,66,48,72,62,84,76,82,78,64,93,30,45,61,58,42,50,71,75,24,74,41,36,36,32,26,32,69,75,48,75,82,50,69,46,76,53,61,54,37,72,17,49,22,29,36,30,38,25,69,33,44,55,76,83,64,99,71,88,72,79,98,61,65,76,76,79,87,87,81,81,90,80,84,89,83,86,85,84,90,85,89,82,90,88,77,90,53,75,66,82,52,75,48,70,60,89,94,42,72,51,48,52,80,40,74,45,68,35,32,46,38,48,50,46,89,52,93,67,53,38,44,68,91,53,52,67,72,42,72,88,70,60,47,40,33,100,86,48,35,30,31,40,27,24,29,52,40,76,85,38,94,83,54,90,78,43,86,77,41,35,25,31,66,31,53,83,74,16,58,37,47,42,36,100,88,64,41,85,41,83,57,69,78,82,131

Mean predicted aligned error: 13.31 Å

Radius of gyration: 23.36 Å; Cα contacts (8 Å, |Δi|>4): 351; chains: 1; bounding box: 105×44×33 Å